Protein AF-A0A803T9G1-F1 (afdb_monomer)

InterPro domains:
  IPR011989 Armadillo-like helical [G3DSA:1.25.10.10] (3-184)
  IPR016024 Armadillo-type fold [SSF48371] (10-182)

Foldseek 3Di:
DVVVVLVVVLVVLLVVLVVLLCCLQPPPDLVSNLVSLVVLLVLLQDLSCQVSCVVCVVSLLVSLLNLLPDPDPVSLSVNLSSLLSLLSNLQSNLVCVQVSLVVLLVSLVPDPDVSSVLSSLSSLLNNLVSCQLVCSNVVCLLVVLVSLVVQCVPDDDPSSNVSSVSSLVSCCVNPVVSNCVVVVVVVVVVVD

Sequence (192 aa):
MRKTQERSLSYSDESRLSNLLRRITREDDRDRRLATVKQLKEFIQQPENKLVLVKQLDNILTAIHDVLNESSKLLQELRQEGACCLGLLCASLSYEAEKIFKWIFNKFSSSTKDEVKLLYLCATYKALETVGEKKAFSSVMQLVMTSLQSILENVDTPELLCKCVKCILLVSRCYPHIFSTNFRVSSLSLLS

Mean predicted aligned error: 5.96 Å

Secondary structure (DSSP, 8-state):
-HHHHHHHHHHHHHHHHHHHHHHHHH---HHHHHHHHHHHHHHHH-GGGHHHHHHTHHHHHHHHHHHHH---GGGHHHHHHHHHHHHHHHHHTGGGHHHHHHHHHHHHHH---HHHHHHHHHHHHHHHHHHGGG-TTTTTHHHHHHHHHHHHHT--SHHHHHHHHHHHHHHHHH-HHHHHHHHHHHHHTT--

Structure (mmCIF, N/CA/C/O backbone):
data_AF-A0A803T9G1-F1
#
_entry.id   AF-A0A803T9G1-F1
#
loop_
_atom_site.group_PDB
_atom_site.id
_atom_site.type_symbol
_atom_site.label_atom_id
_atom_site.label_alt_id
_atom_site.label_comp_id
_atom_site.label_asym_id
_atom_site.label_entity_id
_atom_site.label_seq_id
_atom_site.pdbx_PDB_ins_code
_atom_site.Cartn_x
_atom_site.Cartn_y
_atom_site.Cartn_z
_atom_site.occupancy
_atom_site.B_iso_or_equiv
_atom_site.auth_seq_id
_atom_site.auth_comp_id
_atom_site.auth_asym_id
_atom_site.auth_atom_id
_atom_site.pdbx_PDB_model_num
ATOM 1 N N . MET A 1 1 ? 9.941 37.611 10.479 1.00 48.69 1 MET A N 1
ATOM 2 C CA . MET A 1 1 ? 8.591 37.127 10.856 1.00 48.69 1 MET A CA 1
ATOM 3 C C . MET A 1 1 ? 8.123 35.887 10.075 1.00 48.69 1 MET A C 1
ATOM 5 O O . MET A 1 1 ? 7.373 35.117 10.650 1.00 48.69 1 MET A O 1
ATOM 9 N N . ARG A 1 2 ? 8.603 35.601 8.846 1.00 51.12 2 ARG A N 1
ATOM 10 C CA . ARG A 1 2 ? 8.206 34.388 8.081 1.00 51.12 2 ARG A CA 1
ATOM 11 C C . ARG A 1 2 ? 8.608 33.035 8.711 1.00 51.12 2 ARG A C 1
ATOM 13 O O . ARG A 1 2 ? 7.787 32.130 8.757 1.00 51.12 2 ARG A O 1
ATOM 20 N N . LYS A 1 3 ? 9.813 32.918 9.291 1.00 49.16 3 LYS A N 1
ATOM 21 C CA . LYS A 1 3 ? 10.319 31.648 9.870 1.00 49.16 3 LYS A CA 1
ATOM 22 C C . LYS A 1 3 ? 9.514 31.112 11.065 1.00 49.16 3 LYS A C 1
ATOM 24 O O . LYS A 1 3 ? 9.503 29.910 11.302 1.00 49.16 3 LYS A O 1
ATOM 29 N N . THR A 1 4 ? 8.867 31.980 11.843 1.00 51.25 4 THR A N 1
ATOM 30 C CA . THR A 1 4 ? 8.106 31.557 13.032 1.00 51.25 4 THR A CA 1
ATOM 31 C C . THR A 1 4 ? 6.749 30.970 12.643 1.00 51.25 4 THR A C 1
ATOM 33 O O . THR A 1 4 ? 6.301 30.012 13.263 1.00 51.25 4 THR A O 1
ATOM 36 N N . GLN A 1 5 ? 6.138 31.496 11.577 1.00 56.81 5 GLN A N 1
ATOM 37 C CA . GLN A 1 5 ? 4.816 31.086 11.104 1.00 56.81 5 GLN A CA 1
ATOM 38 C C . GLN A 1 5 ? 4.851 29.741 10.359 1.00 56.81 5 GLN A C 1
ATOM 40 O O . GLN A 1 5 ? 3.976 28.903 10.561 1.00 56.81 5 GLN A O 1
ATOM 45 N N . GLU A 1 6 ? 5.907 29.478 9.582 1.00 55.44 6 GLU A N 1
ATOM 46 C CA . GLU A 1 6 ? 6.145 28.155 8.974 1.00 55.44 6 GLU A CA 1
ATOM 47 C C . GLU A 1 6 ? 6.354 27.069 10.040 1.00 55.44 6 GLU A C 1
ATOM 49 O O . GLU A 1 6 ? 5.854 25.951 9.918 1.00 55.44 6 GLU A O 1
ATOM 54 N N . ARG A 1 7 ? 7.047 27.410 11.135 1.00 60.19 7 ARG A N 1
ATOM 55 C CA . ARG A 1 7 ? 7.321 26.475 12.232 1.00 60.19 7 ARG A CA 1
ATOM 56 C C . ARG A 1 7 ? 6.062 26.125 13.033 1.00 60.19 7 ARG A C 1
ATOM 58 O O . ARG A 1 7 ? 5.915 24.973 13.430 1.00 60.19 7 ARG A O 1
ATOM 65 N N . SER A 1 8 ? 5.148 27.078 13.237 1.00 63.38 8 SER A N 1
ATOM 66 C CA . SER A 1 8 ? 3.860 26.818 13.897 1.00 63.38 8 SER A CA 1
ATOM 67 C C . SER A 1 8 ? 2.906 25.985 13.035 1.00 63.38 8 SER A C 1
ATOM 69 O O . SER A 1 8 ? 2.219 25.119 13.570 1.00 63.38 8 SER A O 1
ATOM 71 N N . LEU A 1 9 ? 2.898 26.201 11.713 1.00 63.41 9 LEU A N 1
ATOM 72 C CA . LEU A 1 9 ? 2.087 25.412 10.776 1.00 63.41 9 LEU A CA 1
ATOM 73 C C . LEU A 1 9 ? 2.569 23.955 10.722 1.00 63.41 9 LEU A C 1
ATOM 75 O O . LEU A 1 9 ? 1.779 23.044 10.945 1.00 63.41 9 LEU A O 1
ATOM 79 N N . SER A 1 10 ? 3.884 23.738 10.590 1.00 64.06 10 SER A N 1
ATOM 80 C CA . SER A 1 10 ? 4.473 22.389 10.599 1.00 64.06 10 SER A CA 1
ATOM 81 C C . SER A 1 10 ? 4.176 21.610 11.886 1.00 64.06 10 SER A C 1
ATOM 83 O O . SER A 1 10 ? 3.991 20.398 11.826 1.00 64.06 10 SER A O 1
ATOM 85 N N . TYR A 1 11 ? 4.133 22.276 13.045 1.00 66.56 11 TYR A N 1
ATOM 86 C CA . TYR A 1 11 ? 3.779 21.627 14.313 1.00 66.56 11 TYR A CA 1
ATOM 87 C C . TYR A 1 11 ? 2.289 21.248 14.367 1.00 66.56 11 TYR A C 1
ATOM 89 O O . TYR A 1 11 ? 1.930 20.180 14.866 1.00 66.56 11 TYR A O 1
ATOM 97 N N . SER A 1 12 ? 1.417 22.096 13.810 1.00 82.75 12 SER A N 1
ATOM 98 C CA . SER A 1 12 ? -0.016 21.812 13.706 1.00 82.75 12 SER A CA 1
ATOM 99 C C . SER A 1 12 ? -0.281 20.588 12.825 1.00 82.75 12 SER A C 1
ATOM 101 O O . SER A 1 12 ? -1.007 19.686 13.247 1.00 82.75 12 SER A O 1
ATOM 103 N N . ASP A 1 13 ? 0.382 20.482 11.674 1.00 84.19 13 ASP A N 1
ATOM 104 C CA . ASP A 1 13 ? 0.219 19.343 10.765 1.00 84.19 13 ASP A CA 1
ATOM 105 C C . ASP A 1 13 ? 0.792 18.036 11.334 1.00 84.19 13 ASP A C 1
ATOM 107 O O . ASP A 1 13 ? 0.167 16.982 11.203 1.00 84.19 13 ASP A O 1
ATOM 111 N N . GLU A 1 14 ? 1.925 18.091 12.047 1.00 86.75 14 GLU A N 1
ATOM 112 C CA . GLU A 1 14 ? 2.468 16.939 12.786 1.00 86.75 14 GLU A CA 1
ATOM 113 C C . GLU A 1 14 ? 1.484 16.445 13.861 1.00 86.75 14 GLU A C 1
ATOM 115 O O . GLU A 1 14 ? 1.241 15.238 13.986 1.00 86.75 14 GLU A O 1
ATOM 120 N N . SER A 1 15 ? 0.857 17.366 14.601 1.00 89.69 15 SER A N 1
ATOM 121 C CA . SER A 1 15 ? -0.158 17.022 15.603 1.00 89.69 15 SER A CA 1
ATOM 122 C C . SER A 1 15 ? -1.423 1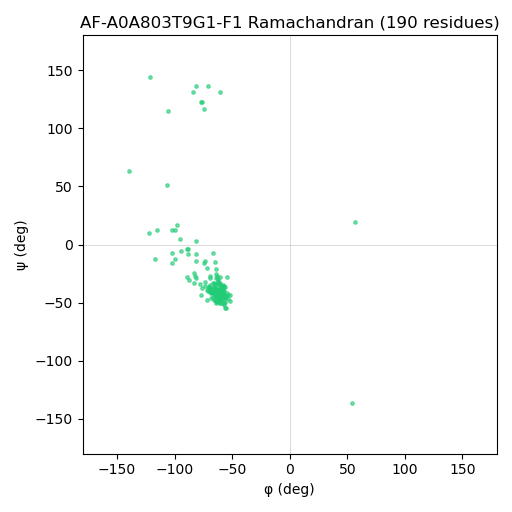6.431 14.969 1.00 89.69 15 SER A C 1
ATOM 124 O O . SER A 1 15 ? -1.967 15.437 15.460 1.00 89.69 15 SER A O 1
ATOM 126 N N . ARG A 1 16 ? -1.864 16.985 13.832 1.00 94.19 16 ARG A N 1
ATOM 127 C CA . ARG A 1 16 ? -3.025 16.507 13.075 1.00 94.19 16 ARG A CA 1
ATOM 128 C C . ARG A 1 16 ? -2.791 15.094 12.557 1.00 94.19 16 ARG A C 1
ATOM 130 O O . ARG A 1 16 ? -3.646 14.234 12.766 1.00 94.19 16 ARG A O 1
ATOM 137 N N . LEU A 1 17 ? -1.635 14.834 11.948 1.00 96.50 17 LEU A N 1
ATOM 138 C CA . LEU A 1 17 ? -1.262 13.498 11.494 1.00 96.50 17 LEU A CA 1
ATOM 139 C C . LEU A 1 17 ? -1.214 12.512 12.668 1.00 96.50 17 LEU A C 1
ATOM 141 O O . LEU A 1 17 ? -1.829 11.452 12.600 1.00 96.50 17 LEU A O 1
ATOM 145 N N . SER A 1 18 ? -0.561 12.881 13.771 1.00 94.81 18 SER A N 1
ATOM 146 C CA . SER A 1 18 ? -0.467 12.032 14.967 1.00 94.81 18 SER A CA 1
ATOM 147 C C . SER A 1 18 ? -1.847 11.646 15.516 1.00 94.81 18 SER A C 1
ATOM 149 O O . SER A 1 18 ? -2.079 10.491 15.881 1.00 94.81 18 SER A O 1
ATOM 151 N N . ASN A 1 19 ? -2.795 12.589 15.517 1.00 95.88 19 ASN A N 1
ATOM 152 C CA . ASN A 1 19 ? -4.179 12.337 15.915 1.00 95.88 19 ASN A CA 1
ATOM 153 C C . ASN A 1 19 ? -4.895 11.369 14.963 1.00 95.88 19 ASN A C 1
ATOM 155 O O . ASN A 1 19 ? -5.598 10.4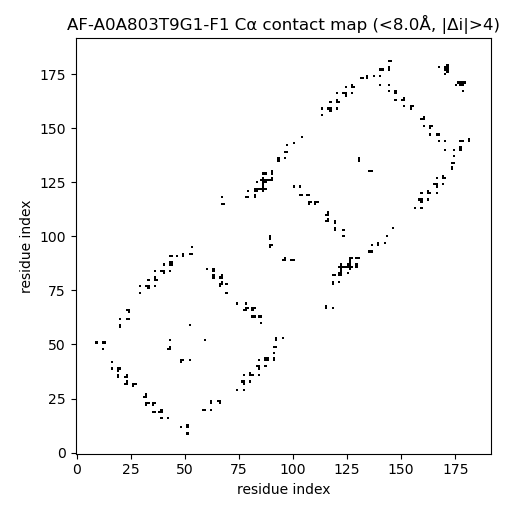73 15.436 1.00 95.88 19 ASN A O 1
ATOM 159 N N . LEU A 1 20 ? -4.701 11.505 13.646 1.00 97.31 20 LEU A N 1
ATOM 160 C CA . LEU A 1 20 ? -5.251 10.564 12.663 1.00 97.31 20 LEU A CA 1
ATOM 161 C C . LEU A 1 20 ? -4.707 9.148 12.895 1.00 97.31 20 LEU A C 1
ATOM 163 O O . LEU A 1 20 ? -5.493 8.215 13.044 1.00 97.31 20 LEU A O 1
ATOM 167 N N . LEU A 1 21 ? -3.384 8.989 13.013 1.00 96.69 21 LEU A N 1
ATOM 168 C CA . LEU A 1 21 ? -2.745 7.681 13.220 1.00 96.69 21 LEU A CA 1
ATOM 169 C C . LEU A 1 21 ? -3.207 7.008 14.524 1.00 96.69 21 LEU A C 1
ATOM 171 O O . LEU A 1 21 ? -3.511 5.813 14.545 1.00 96.69 21 LEU A O 1
ATOM 175 N N . ARG A 1 22 ? -3.336 7.781 15.611 1.00 95.12 22 ARG A N 1
ATOM 176 C CA . ARG A 1 22 ? -3.855 7.279 16.891 1.00 95.12 22 ARG A CA 1
ATOM 177 C C . ARG A 1 22 ? -5.307 6.811 16.782 1.00 95.12 22 ARG A C 1
ATOM 179 O O . ARG A 1 22 ? -5.659 5.789 17.362 1.00 95.12 22 ARG A O 1
ATOM 186 N N . ARG A 1 23 ? -6.165 7.557 16.084 1.00 94.75 23 ARG A N 1
ATOM 187 C CA . ARG A 1 23 ? -7.587 7.207 15.939 1.00 94.75 23 ARG A CA 1
ATOM 188 C C . ARG A 1 23 ? -7.783 5.983 15.053 1.00 94.75 23 ARG A C 1
ATOM 190 O O . ARG A 1 23 ? -8.588 5.128 15.387 1.00 94.75 23 ARG A O 1
ATOM 197 N N . ILE A 1 24 ? -6.999 5.850 13.986 1.00 93.81 24 ILE A N 1
ATOM 198 C CA . ILE A 1 24 ? -7.039 4.669 13.112 1.00 93.81 24 ILE A CA 1
ATOM 199 C C . ILE A 1 24 ? -6.744 3.385 13.896 1.00 93.81 24 ILE A C 1
ATOM 201 O O . ILE A 1 24 ? -7.375 2.367 13.635 1.00 93.81 24 ILE A O 1
ATOM 205 N N . THR A 1 25 ? -5.826 3.433 14.863 1.00 87.81 25 THR A N 1
ATOM 206 C CA . THR A 1 25 ? -5.373 2.254 15.621 1.00 87.81 25 THR A CA 1
ATOM 207 C C . THR A 1 25 ? -6.193 1.950 16.877 1.00 87.81 25 THR A C 1
ATOM 209 O O . THR A 1 25 ? -6.237 0.795 17.283 1.00 87.81 25 THR A O 1
ATOM 212 N N . ARG A 1 26 ? -6.820 2.953 17.511 1.00 88.31 26 ARG A N 1
ATOM 213 C CA . ARG A 1 26 ? -7.451 2.799 18.842 1.00 88.31 26 ARG A CA 1
ATOM 214 C C . ARG A 1 26 ? -8.959 3.017 18.899 1.00 88.31 26 ARG A C 1
ATOM 216 O O . ARG A 1 26 ? -9.542 2.786 19.947 1.00 88.31 26 ARG A O 1
ATOM 223 N N . GLU A 1 27 ? -9.566 3.570 17.857 1.00 89.56 27 GLU A N 1
ATOM 224 C CA . GLU A 1 27 ? -11.021 3.740 17.827 1.00 89.56 27 GLU A CA 1
ATOM 225 C C . GLU A 1 27 ? -11.687 2.366 17.666 1.00 89.56 27 GLU A C 1
ATOM 227 O O . GLU A 1 27 ? -11.222 1.568 16.858 1.00 89.56 27 GLU A O 1
ATOM 232 N N . ASP A 1 28 ? -12.757 2.093 18.415 1.00 86.94 28 ASP A N 1
ATOM 233 C CA . ASP A 1 28 ? -13.473 0.807 18.357 1.00 86.94 28 ASP A CA 1
ATOM 234 C C . ASP A 1 28 ? -14.564 0.805 17.277 1.00 86.94 28 ASP A C 1
ATOM 236 O O . ASP A 1 28 ? -14.869 -0.222 16.667 1.00 86.94 28 ASP A O 1
ATOM 240 N N . ASP A 1 29 ? -15.149 1.975 17.011 1.00 93.75 29 ASP A N 1
ATOM 241 C CA . ASP A 1 29 ? -16.209 2.129 16.024 1.00 93.75 29 ASP A CA 1
ATOM 242 C C . ASP A 1 29 ? -15.654 2.060 14.593 1.00 93.75 29 ASP A C 1
ATOM 244 O O . ASP A 1 29 ? -14.872 2.909 14.148 1.00 93.75 29 ASP A O 1
ATOM 248 N N . ARG A 1 30 ? -16.088 1.040 13.846 1.00 93.19 30 ARG A N 1
ATOM 249 C CA . ARG A 1 30 ? -15.625 0.775 12.478 1.00 93.19 30 ARG A CA 1
ATOM 250 C C . ARG A 1 30 ? -15.827 1.966 11.546 1.00 93.19 30 ARG A C 1
ATOM 252 O O . ARG A 1 30 ? -14.927 2.282 10.767 1.00 93.19 30 ARG A O 1
ATOM 259 N N . ASP A 1 31 ? -16.993 2.599 11.581 1.00 94.75 31 ASP A N 1
ATOM 260 C CA . ASP A 1 31 ? -17.352 3.622 10.599 1.00 94.75 31 ASP A CA 1
ATOM 261 C C . ASP A 1 31 ? -16.572 4.920 10.875 1.00 94.75 31 ASP A C 1
ATOM 263 O O . ASP A 1 31 ? -16.074 5.568 9.948 1.00 94.75 31 ASP A O 1
ATOM 267 N N . ARG A 1 32 ? -16.326 5.245 12.151 1.00 96.06 32 ARG A N 1
ATOM 268 C CA . ARG A 1 32 ? -15.418 6.327 12.566 1.00 96.06 32 ARG A CA 1
ATOM 269 C C . ARG A 1 32 ? -13.966 6.047 12.195 1.00 96.06 32 ARG A C 1
ATOM 271 O O . ARG A 1 32 ? -13.276 6.964 11.734 1.00 96.06 32 ARG A O 1
ATOM 278 N N . ARG A 1 33 ? -13.486 4.809 12.352 1.00 95.31 33 ARG A N 1
ATOM 279 C CA . ARG A 1 33 ? -12.145 4.412 11.884 1.00 95.31 33 ARG A CA 1
ATOM 280 C C . ARG A 1 33 ? -12.015 4.585 10.381 1.00 95.31 33 ARG A C 1
ATOM 282 O O . ARG A 1 33 ? -11.050 5.191 9.922 1.00 95.31 33 ARG A O 1
ATOM 289 N N . LEU A 1 34 ? -13.002 4.113 9.626 1.00 96.19 34 LEU A N 1
ATOM 290 C CA . LEU A 1 34 ? -13.032 4.225 8.172 1.00 96.19 34 LEU A CA 1
ATOM 291 C C . LEU A 1 34 ? -13.021 5.689 7.723 1.00 96.19 34 LEU A C 1
ATOM 293 O O . LEU A 1 34 ? -12.224 6.058 6.860 1.00 96.19 34 LEU A O 1
ATOM 297 N N . ALA A 1 35 ? -13.834 6.542 8.351 1.00 97.44 35 ALA A N 1
ATOM 298 C CA . ALA A 1 35 ? -13.805 7.983 8.109 1.00 97.44 35 ALA A CA 1
ATOM 299 C C . ALA A 1 35 ? -12.418 8.582 8.404 1.00 97.44 35 ALA A C 1
ATOM 301 O O . ALA A 1 35 ? -11.919 9.407 7.642 1.00 97.44 35 ALA A O 1
ATOM 302 N N . THR A 1 36 ? -11.756 8.125 9.468 1.00 97.75 36 THR A N 1
ATOM 303 C CA . THR A 1 36 ? -10.409 8.587 9.832 1.00 97.75 36 THR A CA 1
ATOM 304 C C . THR A 1 36 ? -9.349 8.138 8.817 1.00 97.75 36 THR A C 1
ATOM 306 O O . THR A 1 36 ? -8.489 8.936 8.446 1.00 97.75 36 THR A O 1
ATOM 309 N N . VAL A 1 37 ? -9.409 6.903 8.303 1.00 97.50 37 VAL A N 1
ATOM 310 C CA . VAL A 1 37 ? -8.497 6.445 7.235 1.00 97.50 37 VAL A CA 1
ATOM 311 C C . VAL A 1 37 ? -8.715 7.249 5.948 1.00 97.50 37 VAL A C 1
ATOM 313 O O . VAL A 1 37 ? -7.742 7.631 5.299 1.00 97.50 37 VAL A O 1
ATOM 316 N N . LYS A 1 38 ? -9.964 7.594 5.608 1.00 97.62 38 LYS A N 1
ATOM 317 C CA . LYS A 1 38 ? -10.272 8.478 4.468 1.00 97.62 38 LYS A CA 1
ATOM 318 C C . LYS A 1 38 ? -9.695 9.890 4.666 1.00 97.62 38 LYS A C 1
ATOM 320 O O . LYS A 1 38 ? -9.105 10.438 3.740 1.00 97.62 38 LYS A O 1
ATOM 325 N N . GLN A 1 39 ? -9.732 10.433 5.885 1.00 97.88 39 GLN A N 1
ATOM 326 C CA . GLN A 1 39 ? -9.054 11.700 6.206 1.00 97.88 39 GLN A CA 1
ATOM 327 C C . GLN A 1 39 ? -7.524 11.601 6.094 1.00 97.88 39 GLN A C 1
ATOM 329 O O . GLN A 1 39 ? -6.879 12.542 5.631 1.00 97.88 39 GLN A O 1
ATOM 334 N N . LEU A 1 40 ? -6.924 10.471 6.489 1.00 98.25 40 LEU A N 1
ATOM 335 C CA . LEU A 1 40 ? -5.489 10.231 6.292 1.00 98.25 40 LEU A CA 1
ATOM 336 C C . LEU A 1 40 ? -5.131 10.203 4.803 1.00 98.25 40 LEU A C 1
ATOM 338 O O . LEU A 1 40 ? -4.134 10.801 4.403 1.00 98.25 40 LEU A O 1
ATOM 342 N N . LYS A 1 41 ? -5.950 9.553 3.975 1.00 97.69 41 LYS A N 1
ATOM 343 C CA . LYS A 1 41 ? -5.775 9.545 2.521 1.00 97.69 41 LYS A CA 1
ATOM 344 C C . LYS A 1 41 ? -5.761 10.954 1.941 1.00 97.69 41 LYS A C 1
ATOM 346 O O . LYS A 1 41 ? -4.830 11.300 1.219 1.00 97.69 41 LYS A O 1
ATOM 351 N N . GLU A 1 42 ? -6.750 11.771 2.292 1.00 97.62 42 GLU A N 1
ATOM 352 C CA . GLU A 1 42 ? -6.817 13.170 1.857 1.00 97.62 42 GLU A CA 1
ATOM 353 C C . GLU A 1 42 ? -5.584 13.955 2.312 1.00 97.62 42 GLU A C 1
ATOM 355 O O . GLU A 1 42 ? -5.015 14.708 1.524 1.00 97.62 42 GLU A O 1
ATOM 360 N N . PHE A 1 43 ? -5.128 13.737 3.551 1.00 97.44 43 PHE A N 1
ATOM 361 C CA . PHE A 1 43 ? -3.923 14.361 4.098 1.00 97.44 43 PHE A CA 1
ATOM 362 C C . PHE A 1 43 ? -2.661 13.989 3.304 1.00 97.44 43 PHE A C 1
ATOM 364 O O . PHE A 1 43 ? -1.853 14.866 3.005 1.00 97.44 43 PHE A O 1
ATOM 371 N N . ILE A 1 44 ? -2.504 12.715 2.923 1.00 97.81 44 ILE A N 1
ATOM 372 C CA . ILE A 1 44 ? -1.360 12.206 2.142 1.00 97.81 44 ILE A CA 1
ATOM 373 C C . ILE A 1 44 ? -1.271 12.849 0.750 1.00 97.81 44 ILE A C 1
ATOM 375 O O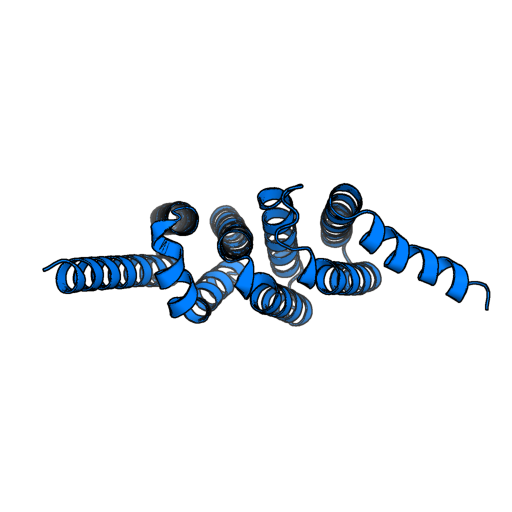 . ILE A 1 44 ? -0.178 12.993 0.195 1.00 97.81 44 ILE A O 1
ATOM 379 N N . GLN A 1 45 ? -2.411 13.209 0.163 1.00 95.56 45 GLN A N 1
ATOM 380 C CA . GLN A 1 45 ? -2.475 13.752 -1.194 1.00 95.56 45 GLN A CA 1
ATOM 381 C C . GLN A 1 45 ? -2.157 15.252 -1.266 1.00 95.56 45 GLN A C 1
ATOM 383 O O . GLN A 1 45 ? -1.883 15.747 -2.359 1.00 95.56 45 GLN A O 1
ATOM 388 N N . GLN A 1 46 ? -2.150 15.965 -0.135 1.00 95.62 46 GLN A N 1
ATOM 389 C CA . GLN A 1 46 ? -1.836 17.394 -0.109 1.00 95.62 46 GLN A CA 1
ATOM 390 C C . GLN A 1 46 ? -0.320 17.640 -0.245 1.00 95.62 46 GLN A C 1
ATOM 392 O O . GLN A 1 46 ? 0.460 17.135 0.573 1.00 95.62 46 GLN A O 1
ATOM 397 N N . PRO A 1 47 ? 0.139 18.410 -1.251 1.00 91.69 47 PRO A N 1
ATOM 398 C CA . PRO A 1 47 ? 1.562 18.670 -1.477 1.00 91.69 47 PRO A CA 1
ATOM 399 C C . PRO A 1 47 ? 2.297 19.317 -0.293 1.00 91.69 47 PRO A C 1
ATOM 401 O O . PRO A 1 47 ? 3.465 19.006 -0.061 1.00 91.69 47 PRO A O 1
ATOM 404 N N . GLU A 1 48 ? 1.628 20.191 0.457 1.00 93.00 48 GLU A N 1
ATOM 405 C CA . GLU A 1 48 ? 2.154 20.896 1.630 1.00 93.00 48 GLU A CA 1
ATOM 406 C C . GLU A 1 48 ? 2.533 19.947 2.776 1.00 93.00 48 GLU A C 1
ATOM 408 O O . GLU A 1 48 ? 3.471 20.216 3.528 1.00 93.00 48 GLU A O 1
ATOM 413 N N . ASN A 1 49 ? 1.892 18.779 2.848 1.00 95.31 49 ASN A N 1
ATOM 414 C CA . ASN A 1 49 ? 2.111 17.813 3.921 1.00 95.31 49 ASN A CA 1
ATOM 415 C C . ASN A 1 49 ? 3.350 16.937 3.704 1.00 95.31 49 ASN A C 1
ATOM 417 O O . ASN A 1 49 ? 3.743 16.201 4.611 1.00 95.31 49 ASN A O 1
ATOM 421 N N . LYS A 1 50 ? 4.002 17.002 2.533 1.00 94.56 50 LYS A N 1
ATOM 422 C CA . LYS A 1 50 ? 5.127 16.117 2.174 1.00 94.56 50 LYS A CA 1
ATOM 423 C C . LYS A 1 50 ? 6.232 16.079 3.226 1.00 94.56 50 LYS A C 1
ATOM 425 O O . LYS A 1 50 ? 6.701 14.996 3.561 1.00 94.56 50 LYS A O 1
ATOM 430 N N . LEU A 1 51 ? 6.626 17.230 3.775 1.00 94.50 51 LEU A N 1
ATOM 431 C CA . LEU A 1 51 ? 7.687 17.288 4.785 1.00 94.50 51 LEU A CA 1
ATOM 432 C C . LEU A 1 51 ? 7.307 16.510 6.055 1.00 94.50 51 LEU A C 1
ATOM 434 O O . LEU A 1 51 ? 8.119 15.758 6.591 1.00 94.50 51 LEU A O 1
ATOM 438 N N . VAL A 1 52 ? 6.067 16.671 6.518 1.00 95.94 52 VAL A N 1
ATOM 439 C CA . VAL A 1 52 ? 5.542 15.978 7.701 1.00 95.94 52 VAL A CA 1
ATOM 440 C C . VAL A 1 52 ? 5.423 14.477 7.441 1.00 95.94 52 VAL A C 1
ATOM 442 O O . VAL A 1 52 ? 5.819 13.678 8.288 1.00 95.94 52 VAL A O 1
ATOM 445 N N . LEU A 1 53 ? 4.955 14.088 6.251 1.00 97.25 53 LEU A N 1
ATOM 446 C CA . LEU A 1 53 ? 4.855 12.687 5.836 1.00 97.25 53 LEU A CA 1
ATOM 447 C C . LEU A 1 53 ? 6.222 11.989 5.825 1.00 97.25 53 LEU A C 1
ATOM 449 O O . LEU A 1 53 ? 6.316 10.865 6.305 1.00 97.25 53 LEU A O 1
ATOM 453 N N . VAL A 1 54 ? 7.280 12.649 5.337 1.00 96.69 54 VAL A N 1
ATOM 454 C CA . VAL A 1 54 ? 8.650 12.099 5.375 1.00 96.69 54 VAL A CA 1
ATOM 455 C C . VAL A 1 54 ? 9.119 11.912 6.818 1.00 96.69 54 VAL A C 1
ATOM 457 O O . VAL A 1 54 ? 9.581 10.831 7.176 1.00 96.69 54 VAL A O 1
ATOM 460 N N . LYS A 1 55 ? 8.958 12.930 7.674 1.00 96.06 55 LYS A N 1
ATOM 461 C CA . LYS A 1 55 ? 9.378 12.854 9.086 1.00 96.06 55 LYS A CA 1
ATOM 462 C C . LYS A 1 55 ? 8.667 11.751 9.868 1.00 96.06 55 LYS A C 1
ATOM 464 O O . LYS A 1 55 ? 9.247 11.182 10.784 1.00 96.06 55 LYS A O 1
ATOM 469 N N . GLN A 1 56 ? 7.401 11.497 9.549 1.00 96.69 56 GLN A N 1
ATOM 470 C CA . GLN A 1 56 ? 6.548 10.538 10.251 1.00 96.69 56 GLN A CA 1
ATOM 471 C C . GLN A 1 56 ? 6.387 9.220 9.483 1.00 96.69 56 GLN A C 1
ATOM 473 O O . GLN A 1 56 ? 5.532 8.413 9.845 1.00 96.6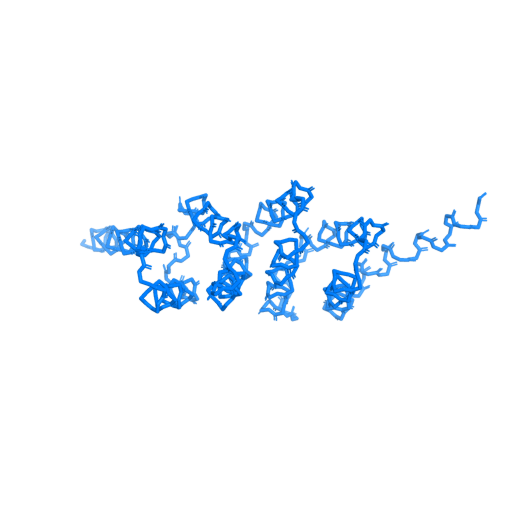9 56 GLN A O 1
ATOM 478 N N . LEU A 1 57 ? 7.194 8.982 8.443 1.00 97.75 57 LEU A N 1
ATOM 479 C CA . LEU A 1 57 ? 7.026 7.855 7.527 1.00 97.75 57 LEU A CA 1
ATOM 480 C C . LEU A 1 57 ? 6.913 6.517 8.265 1.00 97.75 57 LEU A C 1
ATOM 482 O O . LEU A 1 57 ? 5.968 5.771 8.033 1.00 97.75 57 LEU A O 1
ATOM 486 N N . ASP A 1 58 ? 7.820 6.237 9.201 1.00 97.38 58 ASP A N 1
ATOM 487 C CA . ASP A 1 58 ? 7.837 4.957 9.918 1.00 97.38 58 ASP A CA 1
ATOM 488 C C . ASP A 1 58 ? 6.599 4.776 10.824 1.00 97.38 58 ASP A C 1
ATOM 490 O O . ASP A 1 58 ? 6.055 3.672 10.927 1.00 97.38 58 ASP A O 1
ATOM 494 N N . ASN A 1 59 ? 6.075 5.865 11.398 1.00 97.19 59 ASN A N 1
ATOM 495 C CA . ASN A 1 59 ? 4.837 5.848 12.184 1.00 97.19 59 ASN A CA 1
ATOM 496 C C . ASN A 1 59 ? 3.613 5.587 11.298 1.00 97.19 59 ASN A C 1
ATOM 498 O O . ASN A 1 59 ? 2.733 4.811 11.670 1.00 97.19 59 ASN A O 1
ATOM 502 N N . ILE A 1 60 ? 3.569 6.198 10.109 1.00 98.19 60 ILE A N 1
ATOM 503 C CA . ILE A 1 60 ? 2.495 5.973 9.134 1.00 98.19 60 ILE A CA 1
ATOM 504 C C . ILE A 1 60 ? 2.527 4.521 8.644 1.00 98.19 60 ILE A C 1
ATOM 506 O O . ILE A 1 60 ? 1.491 3.858 8.629 1.00 98.19 60 ILE A O 1
ATOM 510 N N . LEU A 1 61 ? 3.708 4.012 8.272 1.00 98.44 61 LEU A N 1
ATOM 511 C CA . LEU A 1 61 ? 3.882 2.632 7.812 1.00 98.44 61 LEU A CA 1
ATOM 512 C C . LEU A 1 61 ? 3.442 1.630 8.881 1.00 98.44 61 LEU A C 1
ATOM 514 O O . LEU A 1 61 ? 2.747 0.670 8.557 1.00 98.44 61 LEU A O 1
ATOM 518 N N . THR A 1 62 ? 3.786 1.876 10.147 1.00 97.81 62 THR A N 1
ATOM 519 C CA . THR A 1 62 ? 3.365 1.035 11.277 1.00 97.81 62 THR A CA 1
ATOM 520 C C . THR A 1 62 ? 1.848 1.057 11.454 1.00 97.81 62 THR A C 1
ATOM 522 O O . THR A 1 62 ? 1.219 0.005 11.447 1.00 97.81 62 THR A O 1
ATOM 525 N N . ALA A 1 63 ? 1.230 2.239 11.504 1.00 97.81 63 ALA A N 1
ATOM 526 C CA . ALA A 1 63 ? -0.218 2.344 11.676 1.00 97.81 63 ALA A CA 1
ATOM 527 C C . ALA A 1 63 ? -1.000 1.679 10.529 1.00 97.81 63 ALA A C 1
ATOM 529 O O . ALA A 1 63 ? -1.998 1.002 10.768 1.00 97.81 63 ALA A O 1
ATOM 530 N N . ILE A 1 64 ? -0.548 1.839 9.279 1.00 98.06 64 ILE A N 1
ATOM 531 C CA . ILE A 1 64 ? -1.179 1.164 8.139 1.00 98.06 64 ILE A CA 1
ATOM 532 C C . ILE A 1 64 ? -0.943 -0.349 8.215 1.00 98.06 64 ILE A C 1
ATOM 534 O O . ILE A 1 64 ? -1.874 -1.110 7.972 1.00 98.06 64 ILE A O 1
ATOM 538 N N . HIS A 1 65 ? 0.264 -0.799 8.572 1.00 97.62 65 HIS A N 1
ATOM 539 C CA . HIS A 1 65 ? 0.566 -2.220 8.758 1.00 97.62 65 HIS A CA 1
ATOM 540 C C . HIS A 1 65 ? -0.408 -2.888 9.727 1.00 97.62 65 HIS A C 1
ATOM 542 O O . HIS A 1 65 ? -0.929 -3.962 9.415 1.00 97.62 65 HIS A O 1
ATOM 548 N N . ASP A 1 66 ? -0.661 -2.242 10.864 1.00 96.12 66 ASP A N 1
ATOM 549 C CA . ASP A 1 66 ? -1.569 -2.744 11.889 1.00 96.12 66 ASP A CA 1
ATOM 550 C C . ASP A 1 66 ? -2.977 -2.909 11.312 1.00 96.12 66 ASP A C 1
ATOM 552 O O . ASP A 1 66 ? -3.537 -4.001 11.396 1.00 96.12 66 ASP A O 1
ATOM 556 N N . VAL A 1 67 ? -3.482 -1.891 10.600 1.00 96.19 67 VAL A N 1
ATOM 557 C CA . VAL A 1 67 ? -4.780 -1.957 9.904 1.00 96.19 67 VAL A CA 1
ATOM 558 C C . VAL A 1 67 ? -4.833 -3.124 8.923 1.00 96.19 67 VAL A C 1
ATOM 560 O O . VAL A 1 67 ? -5.782 -3.903 8.941 1.00 96.19 67 VAL A O 1
ATOM 563 N N . LEU A 1 68 ? -3.821 -3.285 8.062 1.00 97.12 68 LEU A N 1
ATOM 564 C CA . LEU A 1 68 ? -3.823 -4.341 7.041 1.00 97.12 68 LEU A CA 1
ATOM 565 C C . LEU A 1 68 ? -3.843 -5.755 7.639 1.00 97.12 68 LEU A C 1
ATOM 567 O O . LEU A 1 68 ? -4.378 -6.667 6.999 1.00 97.12 68 LEU A O 1
ATOM 571 N N . ASN A 1 69 ? -3.279 -5.938 8.837 1.00 96.12 69 ASN A N 1
ATOM 572 C CA . ASN A 1 69 ? -3.174 -7.231 9.518 1.00 96.12 69 ASN A CA 1
ATOM 573 C C . ASN A 1 69 ? -4.380 -7.586 10.394 1.00 96.12 69 ASN A C 1
ATOM 575 O O . ASN A 1 69 ? -4.440 -8.701 10.931 1.00 96.12 69 ASN A O 1
ATOM 579 N N . GLU A 1 70 ? -5.354 -6.687 10.521 1.00 93.69 70 GLU A N 1
ATOM 580 C CA . GLU A 1 70 ? -6.580 -6.983 11.246 1.00 93.69 70 GLU A CA 1
ATOM 581 C C . GLU A 1 70 ? -7.328 -8.153 10.608 1.00 93.69 70 GLU A C 1
ATOM 583 O O . GLU A 1 70 ? -7.542 -8.213 9.398 1.00 93.69 70 GLU A O 1
ATOM 588 N N . SER A 1 71 ? -7.727 -9.111 11.444 1.00 88.31 71 SER A N 1
ATOM 589 C CA . SER A 1 71 ? -8.241 -10.407 10.974 1.00 88.31 71 SER A CA 1
ATOM 590 C C . SER A 1 71 ? -9.753 -10.412 10.729 1.00 88.31 71 SER A C 1
ATOM 592 O O . SER A 1 71 ? -10.292 -11.379 10.199 1.00 88.31 71 SER A O 1
ATOM 594 N N . SER A 1 72 ? -10.466 -9.349 11.113 1.00 88.50 72 SER A N 1
ATOM 595 C CA . SER A 1 72 ? -11.921 -9.287 10.959 1.00 88.50 72 SER A CA 1
ATOM 596 C C . SER A 1 72 ? -12.316 -9.016 9.507 1.00 88.50 72 SER A C 1
ATOM 598 O O . SER A 1 72 ? -11.972 -7.978 8.938 1.00 88.50 72 SER A O 1
ATOM 600 N N . LYS A 1 73 ? -13.121 -9.912 8.921 1.00 84.56 73 LYS A N 1
ATOM 601 C CA . LYS A 1 73 ? -13.698 -9.722 7.576 1.00 84.56 73 LYS A CA 1
ATOM 602 C C . LYS A 1 73 ? -14.585 -8.476 7.485 1.00 84.56 73 LYS A C 1
ATOM 604 O O . LYS A 1 73 ? -14.662 -7.861 6.428 1.00 84.56 73 LYS A O 1
ATOM 609 N N . LEU A 1 74 ? -15.198 -8.053 8.595 1.00 89.19 74 LEU A N 1
ATOM 610 C CA . LEU A 1 74 ? -16.017 -6.833 8.657 1.00 89.19 74 LEU A CA 1
ATOM 611 C C . LEU A 1 74 ? -15.202 -5.552 8.426 1.00 89.19 74 LEU A C 1
ATOM 613 O O . LEU A 1 74 ? -15.783 -4.498 8.179 1.00 89.19 74 LEU A O 1
ATOM 617 N N . LEU A 1 75 ? -13.872 -5.645 8.506 1.00 93.06 75 LEU A N 1
ATOM 618 C CA . LEU A 1 75 ? -12.937 -4.543 8.300 1.00 93.06 75 LEU A CA 1
ATOM 619 C C . LEU A 1 75 ? -12.312 -4.559 6.903 1.00 93.06 75 LEU A C 1
ATOM 621 O O . LEU A 1 75 ? -11.350 -3.838 6.657 1.00 93.06 75 LEU A O 1
ATOM 625 N N . GLN A 1 76 ? -12.836 -5.357 5.969 1.00 93.94 76 GLN A N 1
ATOM 626 C CA . GLN A 1 76 ? -12.276 -5.442 4.622 1.00 93.94 76 GLN A CA 1
ATOM 627 C C . GLN A 1 76 ? -12.230 -4.075 3.922 1.00 93.94 76 GLN A C 1
ATOM 629 O O . GLN A 1 76 ? -11.206 -3.748 3.329 1.00 93.94 76 GLN A O 1
ATOM 634 N N . GLU A 1 77 ? -13.280 -3.253 4.026 1.00 95.75 77 GLU A N 1
ATOM 635 C CA . GLU A 1 77 ? -13.278 -1.901 3.441 1.00 95.75 77 GLU A CA 1
ATOM 636 C C . GLU A 1 77 ? -12.192 -1.015 4.071 1.00 95.75 77 GLU A C 1
ATOM 638 O O . GLU A 1 77 ? -11.407 -0.393 3.357 1.00 95.75 77 GLU A O 1
ATOM 643 N N . LEU A 1 78 ? -12.083 -1.029 5.404 1.00 96.56 78 LEU A N 1
ATOM 644 C CA . LEU A 1 78 ? -11.047 -0.303 6.145 1.00 96.56 78 LEU A CA 1
ATOM 645 C C . LEU A 1 78 ? -9.639 -0.712 5.687 1.00 96.56 78 LEU A C 1
ATOM 647 O O . LEU A 1 78 ? -8.792 0.142 5.429 1.00 96.56 78 LEU A O 1
ATOM 651 N N . ARG A 1 79 ? -9.405 -2.019 5.538 1.00 97.38 79 ARG A N 1
ATOM 652 C CA . ARG A 1 79 ? -8.134 -2.594 5.080 1.00 97.38 79 ARG A CA 1
ATOM 653 C C . ARG A 1 79 ? -7.802 -2.182 3.649 1.00 97.38 79 ARG A C 1
ATOM 655 O O . ARG A 1 79 ? -6.661 -1.819 3.369 1.00 97.38 79 ARG A O 1
ATOM 662 N N . GLN A 1 80 ? -8.786 -2.192 2.751 1.00 97.75 80 GLN A N 1
ATOM 663 C CA . GLN A 1 80 ? -8.598 -1.733 1.371 1.00 97.75 80 GLN A CA 1
ATOM 664 C C . GLN A 1 80 ? -8.268 -0.237 1.313 1.00 97.75 80 GLN A C 1
ATOM 666 O O . GLN A 1 80 ? -7.369 0.160 0.570 1.00 97.75 80 GLN A O 1
ATOM 671 N N . GLU A 1 81 ? -8.921 0.592 2.131 1.00 98.00 81 GLU A N 1
ATOM 672 C CA . GLU A 1 81 ? -8.581 2.014 2.216 1.00 98.00 81 GLU A CA 1
ATOM 673 C C . GLU A 1 81 ? -7.175 2.219 2.809 1.00 98.00 81 GLU A C 1
ATOM 675 O O . GLU A 1 81 ? -6.411 3.037 2.303 1.00 98.00 81 GLU A O 1
ATOM 680 N N . GLY A 1 82 ? -6.768 1.408 3.793 1.00 98.25 82 GLY A N 1
ATOM 681 C CA . GLY A 1 82 ? -5.393 1.385 4.303 1.00 98.25 82 GLY A CA 1
ATOM 682 C C . GLY A 1 82 ? -4.359 1.057 3.218 1.00 98.25 82 GLY A C 1
ATOM 683 O O . GLY A 1 82 ? -3.338 1.737 3.099 1.00 98.25 82 GLY A O 1
ATOM 684 N N . ALA A 1 83 ? -4.641 0.070 2.362 1.00 98.56 83 ALA A N 1
ATOM 685 C CA . ALA A 1 83 ? -3.774 -0.275 1.233 1.00 98.56 83 ALA A CA 1
ATOM 686 C C . ALA A 1 83 ? -3.717 0.862 0.199 1.00 98.56 83 ALA A C 1
ATOM 688 O O . ALA A 1 83 ? -2.656 1.157 -0.356 1.00 98.56 83 ALA A O 1
ATOM 689 N N . CYS A 1 84 ? -4.843 1.546 -0.023 1.00 98.62 84 CYS A N 1
ATOM 690 C CA . CYS A 1 84 ? -4.912 2.734 -0.868 1.00 98.62 84 CYS A CA 1
ATOM 691 C C . CYS A 1 84 ? -4.030 3.869 -0.318 1.00 98.62 84 CYS A C 1
ATOM 693 O O . CYS A 1 84 ? -3.225 4.427 -1.067 1.00 98.62 84 CYS A O 1
ATOM 695 N N . CYS A 1 85 ? -4.109 4.154 0.988 1.00 98.62 85 CYS A N 1
ATOM 696 C CA . CYS A 1 85 ? -3.243 5.120 1.670 1.00 98.62 85 CYS A CA 1
ATOM 697 C C . CYS A 1 85 ? -1.760 4.793 1.478 1.00 98.62 85 CYS A C 1
ATOM 699 O O . CYS A 1 85 ? -0.983 5.687 1.160 1.00 98.62 85 CYS A O 1
ATOM 701 N N . LEU A 1 86 ? -1.364 3.525 1.619 1.00 98.75 86 LEU A N 1
ATOM 702 C CA . LEU A 1 86 ? 0.027 3.098 1.445 1.00 98.75 86 LEU A CA 1
ATOM 703 C C . LEU A 1 86 ? 0.536 3.329 0.017 1.00 98.75 86 LEU A C 1
ATOM 705 O O . LEU A 1 86 ? 1.638 3.844 -0.175 1.00 98.75 86 LEU A O 1
ATOM 709 N N . GLY A 1 87 ? -0.278 2.996 -0.989 1.00 98.50 87 GLY A N 1
ATOM 710 C CA . GLY A 1 87 ? 0.070 3.246 -2.387 1.00 98.50 87 GLY A CA 1
ATOM 711 C C . GLY A 1 87 ? 0.188 4.738 -2.708 1.00 98.50 87 GLY A C 1
ATOM 712 O O . GLY A 1 87 ? 1.140 5.164 -3.364 1.00 98.50 87 GLY A O 1
ATOM 713 N N . LEU A 1 88 ? -0.742 5.550 -2.197 1.00 98.44 88 LEU A N 1
ATOM 714 C CA . LEU A 1 88 ? -0.708 7.006 -2.352 1.00 98.44 88 LEU A CA 1
ATOM 715 C C . LEU A 1 88 ? 0.475 7.637 -1.616 1.00 98.44 88 LEU A C 1
ATOM 717 O O . LEU A 1 88 ? 1.109 8.529 -2.167 1.00 98.44 88 LEU A O 1
ATOM 721 N N . LEU A 1 89 ? 0.822 7.147 -0.424 1.00 98.50 89 LEU A N 1
ATOM 722 C CA . LEU A 1 89 ? 1.990 7.602 0.331 1.00 98.50 89 LEU A CA 1
ATOM 723 C C . LEU A 1 89 ? 3.274 7.386 -0.470 1.00 98.50 89 LEU A C 1
ATOM 725 O O . LEU A 1 89 ? 4.081 8.304 -0.594 1.00 98.50 89 LEU A O 1
ATOM 729 N N . CYS A 1 90 ? 3.426 6.200 -1.066 1.00 98.19 90 CYS A N 1
ATOM 730 C CA . CYS A 1 90 ? 4.558 5.879 -1.930 1.00 98.19 90 CYS A CA 1
ATOM 731 C C . CYS A 1 90 ? 4.648 6.827 -3.139 1.00 98.19 90 CYS A C 1
ATOM 733 O O . CYS A 1 90 ? 5.725 7.329 -3.456 1.00 98.19 90 CYS A O 1
ATOM 735 N N . ALA A 1 91 ? 3.517 7.125 -3.785 1.00 97.00 91 ALA A N 1
ATOM 736 C CA . ALA A 1 91 ? 3.469 8.054 -4.913 1.00 97.00 91 ALA A CA 1
ATOM 737 C C . ALA A 1 91 ? 3.745 9.516 -4.504 1.00 97.00 91 ALA A C 1
ATOM 739 O O . ALA A 1 91 ? 4.474 10.222 -5.202 1.00 97.00 91 ALA A O 1
ATOM 740 N N . SER A 1 92 ? 3.199 9.970 -3.370 1.00 96.62 92 SER A N 1
ATOM 741 C CA . SER A 1 92 ? 3.419 11.318 -2.826 1.00 96.62 92 SER A CA 1
ATOM 742 C C . SER A 1 92 ? 4.878 11.548 -2.421 1.00 96.62 92 SER A C 1
ATOM 744 O O . SER A 1 92 ? 5.391 12.661 -2.582 1.00 96.62 92 SER A O 1
ATOM 746 N N . LEU A 1 93 ? 5.545 10.502 -1.923 1.00 96.44 93 LEU A N 1
ATOM 747 C CA . LEU A 1 93 ? 6.933 10.506 -1.465 1.00 96.44 93 LEU A CA 1
ATOM 748 C C . LEU A 1 93 ? 7.860 9.784 -2.450 1.00 96.44 93 LEU A C 1
ATOM 750 O O . LEU A 1 93 ? 8.640 8.923 -2.057 1.00 96.44 93 LEU A O 1
ATOM 754 N N . SER A 1 94 ? 7.806 10.136 -3.737 1.00 93.94 94 SER A N 1
ATOM 755 C CA . SER A 1 94 ? 8.564 9.437 -4.787 1.00 93.94 94 SER A CA 1
ATOM 756 C C . SER A 1 94 ? 10.077 9.330 -4.535 1.00 93.94 94 SER A C 1
ATOM 758 O O . SER A 1 94 ? 10.695 8.368 -4.979 1.00 93.94 94 SER A O 1
ATOM 760 N N . TYR A 1 95 ? 10.673 10.275 -3.801 1.00 93.75 95 TYR A N 1
ATOM 761 C CA . TYR A 1 95 ? 12.085 10.228 -3.392 1.00 93.75 95 TYR A CA 1
ATOM 762 C C . TYR A 1 95 ? 12.386 9.132 -2.353 1.00 93.75 95 TYR A C 1
ATOM 764 O O . TYR A 1 95 ? 13.487 8.598 -2.333 1.00 93.75 95 TYR A O 1
ATOM 772 N N . GLU A 1 96 ? 11.396 8.755 -1.543 1.00 96.19 96 GLU A N 1
ATOM 773 C CA . GLU A 1 96 ? 11.459 7.671 -0.550 1.00 96.19 96 GLU A CA 1
ATOM 774 C C . GLU A 1 96 ? 10.898 6.346 -1.102 1.00 96.19 96 GLU A C 1
ATOM 776 O O . GLU A 1 96 ? 10.770 5.359 -0.372 1.00 96.19 96 GLU A O 1
ATOM 781 N N . ALA A 1 97 ? 10.533 6.297 -2.390 1.00 96.88 97 ALA A N 1
ATOM 782 C CA . ALA A 1 97 ? 9.827 5.161 -2.977 1.00 96.88 97 ALA A CA 1
ATOM 783 C C . ALA A 1 97 ? 10.598 3.846 -2.828 1.00 96.88 97 ALA A C 1
ATOM 785 O O . ALA A 1 97 ? 9.988 2.818 -2.555 1.00 96.88 97 ALA A O 1
ATOM 786 N N . GLU A 1 98 ? 11.928 3.865 -2.945 1.00 97.69 98 GLU A N 1
ATOM 787 C CA . GLU A 1 98 ? 12.752 2.671 -2.735 1.00 97.69 98 GLU A CA 1
ATOM 788 C C . GLU A 1 98 ? 12.610 2.108 -1.319 1.00 97.69 98 GLU A C 1
ATOM 790 O O . GLU A 1 98 ? 12.367 0.909 -1.164 1.00 97.69 98 GLU A O 1
ATOM 795 N N . LYS A 1 99 ? 12.689 2.966 -0.291 1.00 98.00 99 LYS A N 1
ATOM 796 C CA . LYS A 1 99 ? 12.488 2.568 1.110 1.00 98.00 99 LYS A CA 1
ATOM 797 C C . LYS A 1 99 ? 11.094 1.965 1.297 1.00 98.00 99 LYS A C 1
ATOM 799 O O . LYS A 1 99 ? 10.959 0.900 1.900 1.00 98.00 99 LYS A O 1
ATOM 804 N N . ILE A 1 100 ? 10.068 2.614 0.747 1.00 98.56 100 ILE A N 1
ATOM 805 C CA . ILE A 1 100 ? 8.673 2.185 0.894 1.00 98.56 100 ILE A CA 1
ATOM 806 C C . ILE A 1 100 ? 8.415 0.865 0.154 1.00 98.56 100 ILE A C 1
ATOM 808 O O . ILE A 1 100 ? 7.837 -0.045 0.741 1.00 98.56 100 ILE A O 1
ATOM 812 N N . PHE A 1 101 ? 8.875 0.703 -1.090 1.00 98.56 101 PHE A N 1
ATOM 813 C CA . PHE A 1 101 ? 8.713 -0.548 -1.839 1.00 98.56 101 PHE A CA 1
ATOM 814 C C . PHE A 1 101 ? 9.452 -1.712 -1.180 1.00 98.56 101 PHE A C 1
ATOM 816 O O . PHE A 1 101 ? 8.863 -2.780 -1.018 1.00 98.56 101 PHE A O 1
ATOM 823 N N . LYS A 1 102 ? 10.700 -1.510 -0.730 1.00 98.50 102 LYS A N 1
ATOM 824 C CA . LYS A 1 102 ? 11.435 -2.522 0.048 1.00 98.50 102 LYS A CA 1
ATOM 825 C C . LYS A 1 102 ? 10.652 -2.939 1.289 1.00 98.50 102 LYS A C 1
ATOM 827 O O . LYS A 1 102 ? 10.527 -4.130 1.564 1.00 98.50 102 LYS A O 1
ATOM 832 N N . TRP A 1 103 ? 10.083 -1.973 2.009 1.00 98.69 103 TRP A N 1
ATOM 833 C CA . TRP A 1 103 ? 9.247 -2.254 3.171 1.00 98.69 103 TRP A CA 1
ATOM 834 C C . TRP A 1 103 ? 7.984 -3.046 2.797 1.00 98.69 103 TRP A C 1
ATOM 836 O O . TRP A 1 103 ? 7.701 -4.057 3.438 1.00 98.69 103 TRP A O 1
ATOM 846 N N . ILE A 1 104 ? 7.269 -2.651 1.735 1.00 98.69 104 ILE A N 1
ATOM 847 C CA . ILE A 1 104 ? 6.069 -3.347 1.240 1.00 98.69 104 ILE A CA 1
ATOM 848 C C . ILE A 1 104 ? 6.391 -4.804 0.905 1.00 98.69 104 ILE A C 1
ATOM 850 O O . ILE A 1 104 ? 5.712 -5.705 1.395 1.00 98.69 104 ILE A O 1
ATOM 854 N N . PHE A 1 105 ? 7.426 -5.048 0.099 1.00 98.56 105 PHE A N 1
ATOM 855 C CA . PHE A 1 105 ? 7.774 -6.400 -0.335 1.00 98.56 105 PHE A CA 1
ATOM 856 C C . PHE A 1 105 ? 8.314 -7.255 0.813 1.00 98.56 105 PHE A C 1
ATOM 858 O O . PHE A 1 105 ? 7.967 -8.428 0.903 1.00 98.56 105 PHE A O 1
ATOM 865 N N . ASN A 1 106 ? 9.053 -6.671 1.759 1.00 98.25 106 ASN A N 1
ATOM 866 C CA . ASN A 1 106 ? 9.446 -7.381 2.975 1.00 98.25 106 ASN A CA 1
ATOM 867 C C . ASN A 1 106 ? 8.221 -7.804 3.808 1.00 98.25 106 ASN A C 1
ATOM 869 O O . ASN A 1 106 ? 8.125 -8.952 4.244 1.00 98.25 106 ASN A O 1
ATOM 873 N N . LYS A 1 107 ? 7.245 -6.903 3.997 1.00 98.31 107 LYS A N 1
ATOM 874 C CA . LYS A 1 107 ? 6.009 -7.226 4.726 1.00 98.31 107 LYS A CA 1
ATOM 875 C C . LYS A 1 107 ? 5.152 -8.257 3.996 1.00 98.31 107 LYS A C 1
ATOM 877 O O . LYS A 1 107 ? 4.628 -9.152 4.657 1.00 98.31 107 LYS A O 1
ATOM 882 N N . PHE A 1 108 ? 5.065 -8.179 2.668 1.00 97.88 108 PHE A N 1
ATOM 883 C CA . PHE A 1 108 ? 4.436 -9.200 1.831 1.00 97.88 108 PHE A CA 1
ATOM 884 C C . PHE A 1 108 ? 5.060 -10.580 2.077 1.00 97.88 108 PHE A C 1
ATOM 886 O O . PHE A 1 108 ? 4.342 -11.505 2.451 1.00 97.88 108 PHE A O 1
ATOM 893 N N . SER A 1 109 ? 6.384 -10.703 1.940 1.00 96.44 109 SER A N 1
ATOM 894 C CA . SER A 1 109 ? 7.084 -11.987 2.066 1.00 96.44 109 SER A CA 1
ATOM 895 C C . SER A 1 109 ? 7.016 -12.563 3.481 1.00 96.44 109 SER A C 1
ATOM 89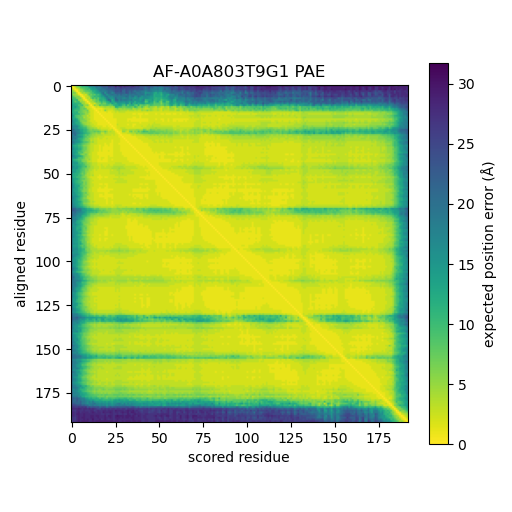7 O O . SER A 1 109 ? 6.937 -13.774 3.647 1.00 96.44 109 SER A O 1
ATOM 899 N N . SER A 1 110 ? 6.999 -11.705 4.506 1.00 95.94 110 SER A N 1
ATOM 900 C CA . SER A 1 110 ? 6.867 -12.131 5.908 1.00 95.94 110 SER A CA 1
ATOM 901 C C . SER A 1 110 ? 5.453 -12.574 6.306 1.00 95.94 110 SER A C 1
ATOM 903 O O . SER A 1 110 ? 5.270 -13.168 7.367 1.00 95.94 110 SER A O 1
ATOM 905 N N . SER A 1 111 ? 4.435 -12.251 5.503 1.00 95.31 111 SER A N 1
ATOM 906 C CA . SER A 1 111 ? 3.049 -12.555 5.847 1.00 95.31 111 SER A CA 1
ATOM 907 C C . SER A 1 111 ? 2.703 -14.005 5.521 1.00 95.31 111 SER A C 1
ATOM 909 O O . SER A 1 111 ? 2.991 -14.493 4.434 1.00 95.31 111 SER A O 1
ATOM 911 N N . THR A 1 112 ? 2.004 -14.678 6.431 1.00 94.06 112 THR A N 1
ATOM 912 C CA . THR A 1 112 ? 1.442 -16.019 6.206 1.00 94.06 112 THR A CA 1
ATOM 913 C C . THR A 1 112 ? -0.013 -15.984 5.730 1.00 94.06 112 THR A C 1
ATOM 915 O O . THR A 1 112 ? -0.580 -17.027 5.423 1.00 94.06 112 THR A O 1
ATOM 918 N N . LYS A 1 113 ? -0.639 -14.798 5.674 1.00 94.88 113 LYS A N 1
ATOM 919 C CA . LYS A 1 113 ? -2.056 -14.621 5.322 1.00 94.88 113 LYS A CA 1
ATOM 920 C C . LYS A 1 113 ? -2.188 -14.060 3.909 1.00 94.88 113 LYS A C 1
ATOM 922 O O . LYS A 1 113 ? -1.853 -12.898 3.673 1.00 94.88 113 LYS A O 1
ATOM 927 N N . ASP A 1 114 ? -2.763 -14.832 2.994 1.00 95.50 114 ASP A N 1
ATOM 928 C CA . ASP A 1 114 ? -2.903 -14.415 1.591 1.00 95.50 114 ASP A CA 1
ATOM 929 C C . ASP A 1 114 ? -3.763 -13.160 1.410 1.00 95.50 114 ASP A C 1
ATOM 931 O O . ASP A 1 114 ? -3.452 -12.306 0.584 1.00 95.50 114 ASP A O 1
ATOM 935 N N . GLU A 1 115 ? -4.787 -12.968 2.242 1.00 95.38 115 GLU A N 1
ATOM 936 C CA . GLU A 1 115 ? -5.581 -11.732 2.250 1.00 95.38 115 GLU A CA 1
ATOM 937 C C . GLU A 1 115 ? -4.748 -10.481 2.590 1.00 95.38 115 GLU A C 1
ATOM 939 O O . GLU A 1 115 ? -4.988 -9.408 2.038 1.00 95.38 115 GLU A O 1
ATOM 944 N N . VAL A 1 116 ? -3.735 -10.610 3.453 1.00 97.19 116 VAL A N 1
ATOM 945 C CA . VAL A 1 116 ? -2.817 -9.516 3.801 1.00 97.19 116 VAL A CA 1
ATOM 946 C C . VAL A 1 116 ? -1.805 -9.300 2.674 1.00 97.19 116 VAL A C 1
ATOM 948 O O . VAL A 1 116 ? -1.56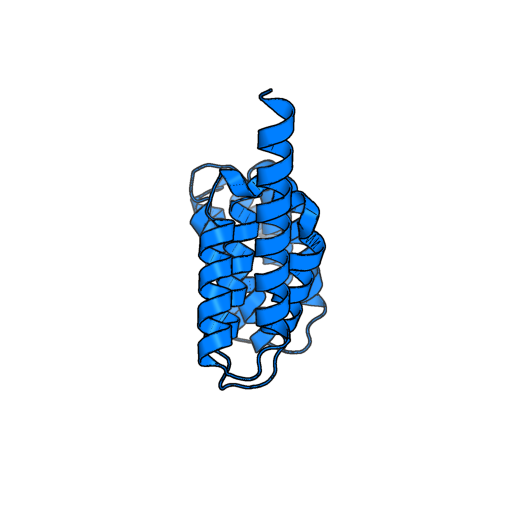7 -8.162 2.268 1.00 97.19 116 VAL A O 1
ATOM 951 N N . LYS A 1 117 ? -1.251 -10.382 2.111 1.00 97.94 117 LYS A N 1
ATOM 952 C CA . LYS A 1 117 ? -0.393 -10.331 0.914 1.00 97.94 117 LYS A CA 1
ATOM 953 C C . LYS A 1 117 ? -1.087 -9.606 -0.245 1.00 97.94 117 LYS A C 1
ATOM 955 O O . LYS A 1 117 ? -0.493 -8.736 -0.885 1.00 97.94 117 LYS A O 1
ATOM 960 N N . LEU A 1 1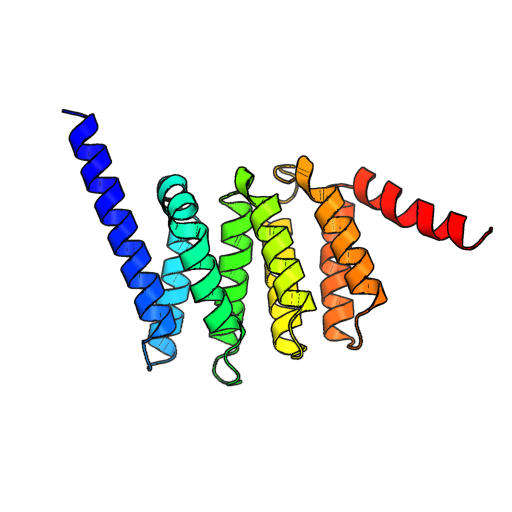18 ? -2.367 -9.901 -0.470 1.00 97.94 118 LEU A N 1
ATOM 961 C CA . LEU A 1 118 ? -3.169 -9.271 -1.514 1.00 97.94 118 LEU A CA 1
ATOM 962 C C . LEU A 1 118 ? -3.297 -7.756 -1.300 1.00 97.94 118 LEU A C 1
ATOM 964 O O . LEU A 1 118 ? -3.211 -6.996 -2.263 1.00 97.94 118 LEU A O 1
ATOM 968 N N . LEU A 1 119 ? -3.438 -7.302 -0.050 1.00 98.50 119 LEU A N 1
ATOM 969 C CA . LEU A 1 119 ? -3.485 -5.875 0.289 1.00 98.50 119 LEU A CA 1
ATOM 970 C C . LEU A 1 119 ? -2.165 -5.155 -0.024 1.00 98.50 119 LEU A C 1
ATOM 972 O O . LEU A 1 119 ? -2.199 -4.043 -0.552 1.00 98.50 119 LEU A O 1
ATOM 976 N N . TYR A 1 120 ? -1.009 -5.782 0.213 1.00 98.69 120 TYR A N 1
ATOM 977 C CA . TYR A 1 120 ? 0.277 -5.206 -0.199 1.00 98.69 120 TYR A CA 1
ATOM 978 C C . TYR A 1 120 ? 0.398 -5.097 -1.720 1.00 98.69 120 TYR A C 1
ATOM 980 O O . TYR A 1 120 ? 0.820 -4.055 -2.218 1.00 98.69 120 TYR A O 1
ATOM 988 N N . LEU A 1 121 ? -0.056 -6.102 -2.476 1.00 98.50 121 LEU A N 1
ATOM 989 C CA . LEU A 1 121 ? -0.116 -6.001 -3.939 1.00 98.50 121 LEU A CA 1
ATOM 990 C C . LEU A 1 121 ? -1.113 -4.929 -4.408 1.00 98.50 121 LEU A C 1
ATOM 992 O O . LEU A 1 121 ? -0.863 -4.251 -5.405 1.00 98.50 121 LEU A O 1
ATOM 996 N N . CYS A 1 122 ? -2.225 -4.720 -3.693 1.00 98.62 122 CYS A N 1
ATOM 997 C CA . CYS A 1 122 ? -3.121 -3.585 -3.931 1.00 98.62 122 CYS A CA 1
ATOM 998 C C . CYS A 1 122 ? -2.420 -2.240 -3.721 1.00 98.62 122 CYS A C 1
ATOM 1000 O O . CYS A 1 122 ? -2.571 -1.360 -4.570 1.00 98.62 122 CYS A O 1
ATOM 1002 N N . ALA A 1 123 ? -1.630 -2.091 -2.657 1.00 98.75 123 ALA A N 1
ATOM 1003 C CA . ALA A 1 123 ? -0.851 -0.881 -2.410 1.00 98.75 123 ALA A CA 1
ATOM 1004 C C . ALA A 1 123 ? 0.202 -0.642 -3.504 1.00 98.75 123 ALA A C 1
ATOM 1006 O O . ALA A 1 123 ? 0.284 0.465 -4.040 1.00 98.75 123 ALA A O 1
ATOM 1007 N N . THR A 1 124 ? 0.944 -1.682 -3.906 1.00 98.62 124 THR A N 1
ATOM 1008 C CA . THR A 1 124 ? 1.912 -1.616 -5.015 1.00 98.62 124 THR A CA 1
ATOM 1009 C C . THR A 1 124 ? 1.237 -1.185 -6.312 1.00 98.62 124 THR A C 1
ATOM 1011 O O . THR A 1 124 ? 1.683 -0.232 -6.949 1.00 98.62 124 THR A O 1
ATOM 1014 N N . TYR A 1 125 ? 0.125 -1.829 -6.679 1.00 98.50 125 TYR A N 1
ATOM 1015 C CA . TYR A 1 125 ? -0.656 -1.447 -7.854 1.00 98.50 125 TYR A CA 1
ATOM 1016 C C . TYR A 1 125 ? -1.088 0.020 -7.776 1.00 98.50 125 TYR A C 1
ATOM 1018 O O . TYR A 1 125 ? -0.920 0.765 -8.738 1.00 98.50 125 TYR A O 1
ATOM 1026 N N . LYS A 1 126 ? -1.603 0.458 -6.618 1.00 98.44 126 LYS A N 1
ATOM 1027 C CA . LYS A 1 126 ? -2.079 1.830 -6.437 1.00 98.44 126 LYS A CA 1
ATOM 1028 C C . LYS A 1 126 ? -0.957 2.859 -6.577 1.00 98.44 126 LYS A C 1
ATOM 1030 O O . LYS A 1 126 ? -1.180 3.901 -7.193 1.00 98.44 126 LYS A O 1
ATOM 1035 N N . ALA A 1 127 ? 0.235 2.577 -6.051 1.00 98.00 127 ALA A N 1
ATOM 1036 C CA . ALA A 1 127 ? 1.402 3.443 -6.215 1.00 98.00 127 ALA A CA 1
ATOM 1037 C C . ALA A 1 127 ? 1.774 3.601 -7.697 1.00 98.00 127 ALA A C 1
ATOM 1039 O O . ALA A 1 127 ? 1.911 4.723 -8.190 1.00 98.00 127 ALA A O 1
ATOM 1040 N N . LEU A 1 128 ? 1.882 2.477 -8.414 1.00 96.88 128 LEU A N 1
ATOM 1041 C CA . LEU A 1 128 ? 2.217 2.447 -9.839 1.00 96.88 128 LEU A CA 1
ATOM 1042 C C . LEU A 1 128 ? 1.166 3.181 -10.684 1.00 96.88 128 LEU A C 1
ATOM 1044 O O . LEU A 1 128 ? 1.520 3.979 -11.550 1.00 96.88 128 LEU A O 1
ATOM 1048 N N . GLU A 1 129 ? -0.118 2.961 -10.396 1.00 96.56 129 GLU A N 1
ATOM 1049 C CA . GLU A 1 129 ? -1.242 3.611 -11.080 1.00 96.56 129 GLU A CA 1
ATOM 1050 C C . GLU A 1 129 ? -1.217 5.127 -10.873 1.00 96.56 129 GLU A C 1
ATOM 1052 O O . GLU A 1 129 ? -1.415 5.889 -11.815 1.00 96.56 129 GLU A O 1
ATOM 1057 N N . THR A 1 130 ? -0.937 5.567 -9.646 1.00 95.56 130 THR A N 1
ATOM 1058 C CA . THR A 1 130 ? -0.960 6.989 -9.281 1.00 95.56 130 THR A CA 1
ATOM 1059 C C . THR A 1 130 ? 0.175 7.770 -9.943 1.00 95.56 130 THR A C 1
ATOM 1061 O O . THR A 1 130 ? -0.025 8.907 -10.379 1.00 95.56 130 THR A O 1
ATOM 1064 N N . VAL A 1 131 ? 1.373 7.183 -10.030 1.00 91.44 131 VAL A N 1
ATOM 1065 C CA . VAL A 1 131 ? 2.494 7.804 -10.752 1.00 91.44 131 VAL A CA 1
ATOM 1066 C C . VAL A 1 131 ? 2.259 7.766 -12.260 1.00 91.44 131 VAL A C 1
ATOM 1068 O O . VAL A 1 131 ? 2.551 8.751 -12.946 1.00 91.44 131 VAL A O 1
ATOM 1071 N N . GLY A 1 132 ? 1.709 6.663 -12.773 1.00 84.94 132 GLY A N 1
ATOM 1072 C CA . GLY A 1 132 ? 1.426 6.483 -14.191 1.00 84.94 132 GLY A CA 1
ATOM 1073 C C . GLY A 1 132 ? 2.662 6.726 -15.062 1.00 84.94 132 GLY A C 1
ATOM 1074 O O . GLY A 1 132 ? 3.775 6.314 -14.736 1.00 84.94 132 GLY A O 1
ATOM 1075 N N . GLU A 1 133 ? 2.478 7.448 -16.165 1.00 80.94 133 GLU A N 1
ATOM 1076 C CA . GLU A 1 133 ? 3.530 7.728 -17.153 1.00 80.94 133 GLU A CA 1
ATOM 1077 C C . GLU A 1 133 ? 4.464 8.887 -16.754 1.00 80.94 133 GLU A C 1
ATOM 1079 O O . GLU A 1 133 ? 5.389 9.219 -17.493 1.00 80.94 133 GLU A O 1
ATOM 1084 N N . LYS A 1 134 ? 4.294 9.482 -15.561 1.00 84.25 134 LYS A N 1
ATOM 1085 C CA . LYS A 1 134 ? 5.141 10.591 -15.071 1.00 84.25 134 LYS A CA 1
ATOM 1086 C C . LYS A 1 134 ? 6.587 10.177 -14.793 1.00 84.25 134 LYS A C 1
ATOM 1088 O O . LYS A 1 134 ? 7.414 11.022 -14.467 1.00 84.25 134 LYS A O 1
ATOM 1093 N N . LYS A 1 135 ? 6.894 8.877 -14.872 1.00 83.12 135 LYS A N 1
ATOM 1094 C CA . LYS A 1 135 ? 8.237 8.305 -14.706 1.00 83.12 135 LYS A CA 1
ATOM 1095 C C . LYS A 1 135 ? 8.918 8.637 -13.365 1.00 83.12 135 LYS A C 1
ATOM 1097 O O . LYS A 1 135 ? 10.124 8.431 -13.231 1.00 83.12 135 LYS A O 1
ATOM 1102 N N . ALA A 1 136 ? 8.160 9.036 -12.337 1.00 90.75 136 ALA A N 1
ATOM 1103 C CA . ALA A 1 136 ? 8.699 9.410 -11.022 1.00 90.75 136 ALA A CA 1
ATOM 1104 C C . ALA A 1 136 ? 9.389 8.244 -10.285 1.00 90.75 136 ALA A C 1
ATOM 1106 O O . ALA A 1 136 ? 10.235 8.476 -9.431 1.00 90.75 136 ALA A O 1
ATOM 1107 N N . PHE A 1 137 ? 9.073 6.996 -10.646 1.00 94.88 137 PHE A N 1
ATOM 1108 C CA . PHE A 1 137 ? 9.700 5.789 -10.098 1.00 94.88 137 PHE A CA 1
ATOM 1109 C C . PHE A 1 137 ? 10.818 5.200 -10.976 1.00 94.88 137 PHE A C 1
ATOM 1111 O O . PHE A 1 137 ? 11.180 4.042 -10.794 1.00 94.88 137 PHE A O 1
ATOM 1118 N N . SER A 1 138 ? 11.373 5.945 -11.941 1.00 93.12 138 SER A N 1
ATOM 1119 C CA . SER A 1 138 ? 12.349 5.382 -12.900 1.00 93.12 138 SER A CA 1
ATOM 1120 C C . SER A 1 138 ? 13.549 4.700 -12.235 1.00 93.12 138 SER A C 1
ATOM 1122 O O . SER A 1 138 ? 13.932 3.616 -12.660 1.00 93.12 138 SER A O 1
ATOM 1124 N N . SER A 1 139 ? 14.108 5.290 -11.175 1.00 93.25 139 SER A N 1
ATOM 1125 C CA . SER A 1 139 ? 15.271 4.744 -10.460 1.00 93.25 139 SER A CA 1
ATOM 1126 C C . SER A 1 139 ? 14.972 3.457 -9.685 1.00 93.25 139 SER A C 1
ATOM 1128 O O . SER A 1 139 ? 15.856 2.623 -9.525 1.00 93.25 139 SER A O 1
ATOM 1130 N N . VAL A 1 140 ? 13.733 3.275 -9.220 1.00 95.75 140 VAL A N 1
ATOM 1131 C CA . VAL A 1 140 ? 13.325 2.135 -8.381 1.00 95.75 140 VAL A CA 1
ATOM 1132 C C . VAL A 1 140 ? 12.619 1.035 -9.179 1.00 95.75 140 VAL A C 1
ATOM 1134 O O . VAL A 1 140 ? 12.436 -0.076 -8.690 1.00 95.75 140 VAL A O 1
ATOM 1137 N N . MET A 1 141 ? 12.227 1.301 -10.426 1.00 95.19 141 MET A N 1
ATOM 1138 C CA . MET A 1 141 ? 11.381 0.381 -11.185 1.00 95.19 141 MET A CA 1
ATOM 1139 C C . MET A 1 141 ? 12.034 -0.982 -11.433 1.00 95.19 141 MET A C 1
ATOM 1141 O O . MET A 1 141 ? 11.339 -1.994 -11.435 1.00 95.19 141 MET A O 1
ATOM 1145 N N . GLN A 1 142 ? 13.361 -1.027 -11.584 1.00 94.50 142 GLN A N 1
ATOM 1146 C CA . GLN A 1 142 ? 14.088 -2.292 -11.695 1.00 94.50 142 GLN A CA 1
ATOM 1147 C C . GLN A 1 142 ? 13.912 -3.152 -10.434 1.00 94.50 142 GLN A C 1
ATOM 1149 O O . GLN A 1 142 ? 13.612 -4.336 -10.547 1.00 94.50 142 GLN A O 1
ATOM 1154 N N . LEU A 1 143 ? 14.008 -2.552 -9.242 1.00 96.38 143 LEU A N 1
ATOM 1155 C CA . LEU A 1 143 ? 13.745 -3.242 -7.976 1.00 96.38 143 LEU A CA 1
ATOM 1156 C C . LEU A 1 143 ? 12.303 -3.746 -7.913 1.00 96.38 143 L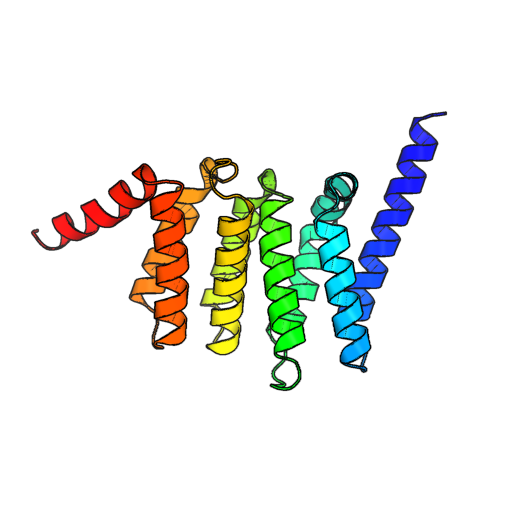EU A C 1
ATOM 1158 O O . LEU A 1 143 ? 12.077 -4.911 -7.600 1.00 96.38 143 LEU A O 1
ATOM 1162 N N . VAL A 1 144 ? 11.333 -2.885 -8.242 1.00 97.31 144 VAL A N 1
ATOM 1163 C CA . VAL A 1 144 ? 9.904 -3.244 -8.229 1.00 97.31 144 VAL A CA 1
ATOM 1164 C C . VAL A 1 144 ? 9.636 -4.428 -9.152 1.00 97.31 144 VAL A C 1
ATOM 1166 O O . VAL A 1 144 ? 8.956 -5.371 -8.757 1.00 97.31 144 VAL A O 1
ATOM 1169 N N . MET A 1 145 ? 10.194 -4.400 -10.360 1.00 96.06 145 MET A N 1
ATOM 1170 C CA . MET A 1 145 ? 10.020 -5.453 -11.349 1.00 96.06 145 MET A CA 1
ATOM 1171 C C . MET A 1 145 ? 10.606 -6.789 -10.881 1.00 96.06 145 MET A C 1
ATOM 1173 O O . MET A 1 145 ? 9.908 -7.798 -10.918 1.00 96.06 145 MET A O 1
ATOM 1177 N N . THR A 1 146 ? 11.851 -6.794 -10.395 1.00 95.75 146 THR A N 1
ATOM 1178 C CA . THR A 1 146 ? 12.501 -8.010 -9.887 1.00 95.75 146 THR A CA 1
ATOM 1179 C C . THR A 1 146 ? 11.749 -8.588 -8.684 1.00 95.75 146 THR A C 1
ATOM 1181 O O . THR A 1 146 ? 11.539 -9.797 -8.612 1.00 95.75 146 THR A O 1
ATOM 1184 N N . SER A 1 147 ? 11.264 -7.743 -7.766 1.00 97.56 147 SER A N 1
ATOM 1185 C CA . SER A 1 147 ? 10.420 -8.202 -6.655 1.00 97.56 147 SER A CA 1
ATOM 1186 C C . SER A 1 147 ? 9.096 -8.797 -7.138 1.00 97.56 147 SER A C 1
ATOM 1188 O O . SER A 1 147 ? 8.693 -9.844 -6.646 1.00 97.56 147 SER A O 1
ATOM 1190 N N . LEU A 1 148 ? 8.428 -8.177 -8.116 1.00 97.56 148 LEU A N 1
ATOM 1191 C CA . LEU A 1 148 ? 7.182 -8.707 -8.679 1.00 97.56 148 LEU A CA 1
ATOM 1192 C C . LEU A 1 148 ? 7.388 -10.044 -9.402 1.00 97.56 148 LEU A C 1
ATOM 1194 O O . LEU A 1 148 ? 6.530 -10.910 -9.287 1.00 97.56 148 LEU A O 1
ATOM 1198 N N . GLN A 1 149 ? 8.506 -10.238 -10.106 1.00 95.00 149 GLN A N 1
ATOM 1199 C CA . GLN A 1 149 ? 8.842 -11.530 -10.714 1.00 95.00 149 GLN A CA 1
ATOM 1200 C C . GLN A 1 149 ? 9.057 -12.615 -9.663 1.00 95.00 149 GLN A C 1
ATOM 1202 O O . GLN A 1 149 ? 8.426 -13.662 -9.741 1.00 95.00 149 GLN A O 1
ATOM 1207 N N . SER A 1 150 ? 9.859 -12.331 -8.634 1.00 95.19 150 SER A N 1
ATOM 1208 C CA . SER A 1 150 ? 10.053 -13.272 -7.529 1.00 95.19 150 SER A CA 1
ATOM 1209 C C . SER A 1 150 ? 8.726 -13.608 -6.841 1.00 95.19 150 SER A C 1
ATOM 1211 O O . SER A 1 150 ? 8.464 -14.765 -6.537 1.00 95.19 150 SER A O 1
ATOM 1213 N N . ILE A 1 151 ? 7.833 -12.630 -6.657 1.00 96.06 151 ILE A N 1
ATOM 1214 C CA . ILE A 1 151 ? 6.482 -12.895 -6.147 1.00 96.06 151 ILE A CA 1
ATOM 1215 C C . ILE A 1 151 ? 5.706 -13.791 -7.118 1.00 96.06 151 ILE A C 1
ATOM 1217 O O . ILE A 1 151 ? 5.115 -14.769 -6.681 1.00 96.06 151 ILE A O 1
ATOM 1221 N N . LEU A 1 152 ? 5.709 -13.483 -8.418 1.00 95.75 152 LEU A N 1
ATOM 1222 C CA . LEU A 1 152 ? 5.001 -14.253 -9.445 1.00 95.75 152 LEU A CA 1
ATOM 1223 C C . LEU A 1 152 ? 5.413 -15.734 -9.462 1.00 95.75 152 LEU A C 1
ATOM 1225 O O . LEU A 1 152 ? 4.564 -16.592 -9.677 1.00 95.75 152 LEU A O 1
ATOM 1229 N N . GLU A 1 153 ? 6.689 -16.024 -9.213 1.00 93.56 153 GLU A N 1
ATOM 1230 C CA . GLU A 1 153 ? 7.236 -17.385 -9.152 1.00 93.56 153 GLU A CA 1
ATOM 1231 C C . GLU A 1 153 ? 6.810 -18.166 -7.896 1.00 93.56 153 GLU A C 1
ATOM 1233 O O . GLU A 1 153 ? 6.871 -19.390 -7.901 1.00 93.56 153 GLU A O 1
ATOM 1238 N N . ASN A 1 154 ? 6.375 -17.480 -6.832 1.00 93.06 154 ASN A N 1
ATOM 1239 C CA . ASN A 1 154 ? 6.119 -18.067 -5.508 1.00 93.06 154 ASN A CA 1
ATOM 1240 C C . ASN A 1 154 ? 4.671 -17.871 -5.005 1.00 93.06 154 ASN A C 1
ATOM 1242 O O . ASN A 1 154 ? 4.401 -18.074 -3.824 1.00 93.06 154 ASN A O 1
ATOM 1246 N N . VAL A 1 155 ? 3.741 -17.390 -5.838 1.00 92.19 155 VAL A N 1
ATOM 1247 C CA . VAL A 1 155 ? 2.334 -17.205 -5.434 1.00 92.19 155 VAL A CA 1
ATOM 1248 C C . VAL A 1 155 ? 1.531 -18.494 -5.577 1.00 92.19 155 VAL A C 1
ATOM 1250 O O . VAL A 1 155 ? 1.492 -19.093 -6.645 1.00 92.19 155 VAL A O 1
ATOM 1253 N N . ASP A 1 156 ? 0.794 -18.839 -4.521 1.00 89.81 156 ASP A N 1
ATOM 1254 C CA . ASP A 1 156 ? 0.057 -20.109 -4.436 1.00 89.81 156 ASP A CA 1
ATOM 1255 C C . ASP A 1 156 ? -1.455 -19.974 -4.690 1.00 89.81 156 ASP A C 1
ATOM 1257 O O . ASP A 1 156 ? -2.166 -20.975 -4.769 1.00 89.81 156 ASP A O 1
ATOM 1261 N N . THR A 1 157 ? -1.974 -18.743 -4.817 1.00 95.25 157 THR A N 1
ATOM 1262 C CA . THR A 1 157 ? -3.410 -18.490 -5.028 1.00 95.25 157 THR A CA 1
ATOM 1263 C C . THR A 1 157 ? -3.699 -17.716 -6.317 1.00 95.25 157 THR A C 1
ATOM 1265 O O . THR A 1 157 ? -2.939 -16.808 -6.687 1.00 95.25 157 THR A O 1
ATOM 1268 N N . PRO A 1 158 ? -4.821 -18.013 -7.005 1.00 96.25 158 PRO A N 1
ATOM 1269 C CA . PRO A 1 158 ? -5.223 -17.301 -8.218 1.00 96.25 158 PRO A CA 1
ATOM 1270 C C . PRO A 1 158 ? -5.378 -15.787 -8.024 1.00 96.25 158 PRO A C 1
ATOM 1272 O O . PRO A 1 158 ? -5.058 -15.006 -8.922 1.00 96.25 158 PRO A O 1
ATOM 1275 N N . GLU A 1 159 ? -5.853 -15.344 -6.861 1.00 96.38 159 GLU A N 1
ATOM 1276 C CA . GLU A 1 159 ? -6.065 -13.933 -6.543 1.00 96.38 159 GLU A CA 1
ATOM 1277 C C . GLU A 1 159 ? -4.740 -13.170 -6.455 1.00 96.38 159 GLU A C 1
ATOM 1279 O O . GLU A 1 159 ? -4.613 -12.080 -7.028 1.00 96.38 159 GLU A O 1
ATOM 1284 N N . LEU A 1 160 ? -3.742 -13.750 -5.776 1.00 97.62 160 LEU A N 1
ATOM 1285 C CA . LEU A 1 160 ? -2.400 -13.177 -5.682 1.00 97.62 160 LEU A CA 1
ATOM 1286 C C . LEU A 1 160 ? -1.722 -13.143 -7.050 1.00 97.62 160 LEU A C 1
ATOM 1288 O O . LEU A 1 160 ? -1.180 -12.103 -7.430 1.00 97.62 160 LEU A O 1
ATOM 1292 N N . LEU A 1 161 ? -1.824 -14.235 -7.812 1.00 97.44 161 LEU A N 1
ATOM 1293 C CA . LEU A 1 161 ? -1.325 -14.319 -9.182 1.00 97.44 161 LEU A CA 1
ATOM 1294 C C . LEU A 1 161 ? -1.928 -13.218 -10.060 1.00 97.44 161 LEU A C 1
ATOM 1296 O O . LEU A 1 161 ? -1.202 -12.408 -10.638 1.00 97.44 161 LEU A O 1
ATOM 1300 N N . CYS A 1 162 ? -3.258 -13.125 -10.104 1.00 97.81 162 CYS A N 1
ATOM 1301 C CA . CYS A 1 162 ? -3.972 -12.131 -10.901 1.00 97.81 162 CYS A CA 1
ATOM 1302 C C . CYS A 1 162 ? -3.566 -10.703 -10.519 1.00 97.81 162 CYS A C 1
ATOM 1304 O O . CYS A 1 162 ? -3.347 -9.852 -11.388 1.00 97.81 162 CYS A O 1
ATOM 1306 N N . LYS A 1 163 ? -3.426 -10.416 -9.219 1.00 97.94 163 LYS A N 1
ATOM 1307 C CA . LYS A 1 163 ? -3.027 -9.083 -8.767 1.00 97.94 163 LYS A CA 1
ATOM 1308 C C . LYS A 1 163 ? -1.562 -8.772 -9.083 1.00 97.94 163 LYS A C 1
ATOM 1310 O O . LYS A 1 163 ? -1.284 -7.654 -9.517 1.00 97.94 163 LYS A O 1
ATOM 1315 N N . CYS A 1 164 ? -0.653 -9.733 -8.927 1.00 98.12 164 CYS A N 1
ATOM 1316 C CA . CYS A 1 164 ? 0.759 -9.564 -9.267 1.00 98.12 164 CYS A CA 1
ATOM 1317 C C . CYS A 1 164 ? 0.942 -9.311 -10.773 1.00 98.12 164 CYS A C 1
ATOM 1319 O O . CYS A 1 164 ? 1.585 -8.334 -11.162 1.00 98.12 164 CYS A O 1
ATOM 1321 N N . VAL A 1 165 ? 0.262 -10.087 -11.625 1.00 97.50 165 VAL A N 1
ATOM 1322 C CA . VAL A 1 165 ? 0.255 -9.878 -13.083 1.00 97.50 165 VAL A CA 1
ATOM 1323 C C . VAL A 1 165 ? -0.258 -8.482 -13.442 1.00 97.50 165 VAL A C 1
ATOM 1325 O O . VAL A 1 165 ? 0.349 -7.807 -14.268 1.00 97.50 165 VAL A O 1
ATOM 1328 N N . LYS A 1 166 ? -1.317 -7.982 -12.789 1.00 97.56 166 LYS A N 1
ATOM 1329 C CA . LYS A 1 166 ? -1.798 -6.602 -13.007 1.00 97.56 166 LYS A CA 1
ATOM 1330 C C . LYS A 1 166 ? -0.731 -5.549 -12.693 1.00 97.56 166 LYS A C 1
ATOM 1332 O O . LYS A 1 166 ? -0.615 -4.579 -13.440 1.00 97.56 166 LYS A O 1
ATOM 1337 N N . CYS A 1 167 ? 0.054 -5.729 -11.629 1.00 97.56 167 CYS A N 1
ATOM 1338 C CA . CYS A 1 167 ? 1.188 -4.847 -11.335 1.00 97.56 167 CYS A CA 1
ATOM 1339 C C . CYS A 1 167 ? 2.243 -4.911 -12.448 1.00 97.56 167 CYS A C 1
ATOM 1341 O O . CYS A 1 167 ? 2.660 -3.870 -12.950 1.00 97.56 167 CYS A O 1
ATOM 1343 N N . ILE A 1 168 ? 2.629 -6.117 -12.873 1.00 96.62 168 ILE A N 1
ATOM 1344 C CA . ILE A 1 168 ? 3.627 -6.333 -13.932 1.00 96.62 168 ILE A CA 1
ATOM 1345 C C . ILE A 1 168 ? 3.182 -5.703 -15.256 1.00 96.62 168 ILE A C 1
ATOM 1347 O O . ILE A 1 168 ? 3.967 -5.014 -15.904 1.00 96.62 168 ILE A O 1
ATOM 1351 N N . LEU A 1 169 ? 1.918 -5.883 -15.647 1.00 95.12 169 LEU A N 1
ATOM 1352 C CA . LEU A 1 169 ? 1.364 -5.276 -16.858 1.00 95.12 169 LEU A CA 1
ATOM 1353 C C . LEU A 1 169 ? 1.429 -3.748 -16.797 1.00 95.12 169 LEU A C 1
ATOM 1355 O O . LEU A 1 169 ? 1.782 -3.102 -17.784 1.00 95.12 169 LEU A O 1
ATOM 1359 N N . LEU A 1 170 ? 1.162 -3.159 -15.632 1.00 94.62 170 LEU A N 1
ATOM 1360 C CA . LEU A 1 170 ? 1.262 -1.716 -15.452 1.00 94.62 170 LEU A CA 1
ATOM 1361 C C . LEU A 1 170 ? 2.713 -1.219 -15.561 1.00 94.62 170 LEU A C 1
ATOM 1363 O O . LEU A 1 170 ? 2.966 -0.217 -16.230 1.00 94.62 170 LEU A O 1
ATOM 1367 N N . VAL A 1 171 ? 3.675 -1.957 -14.994 1.00 94.00 171 VAL A N 1
ATOM 1368 C CA . VAL A 1 171 ? 5.110 -1.691 -15.197 1.00 94.00 171 VAL A CA 1
ATOM 1369 C C . VAL A 1 171 ? 5.476 -1.799 -16.675 1.00 94.00 171 VAL A C 1
ATOM 1371 O O . VAL A 1 171 ? 6.147 -0.913 -17.194 1.00 94.00 171 VAL A O 1
ATOM 1374 N N . SER A 1 172 ? 4.996 -2.828 -17.377 1.00 92.25 172 SER A N 1
ATOM 1375 C CA . SER A 1 172 ? 5.285 -3.036 -18.801 1.00 92.25 172 SER A CA 1
ATOM 1376 C C . SER A 1 172 ? 4.811 -1.878 -19.678 1.00 92.25 172 SER A C 1
ATOM 1378 O O . SER A 1 172 ? 5.513 -1.475 -20.603 1.00 92.25 172 SER A O 1
ATOM 1380 N N . ARG A 1 173 ? 3.661 -1.287 -19.335 1.00 91.62 173 ARG A N 1
ATOM 1381 C CA . ARG A 1 173 ? 3.095 -0.141 -20.043 1.00 91.62 173 ARG A CA 1
ATOM 1382 C C . ARG A 1 173 ? 3.887 1.140 -19.779 1.00 91.62 173 ARG A C 1
ATOM 1384 O O . ARG A 1 173 ? 4.219 1.852 -20.720 1.00 91.62 173 ARG A O 1
ATOM 1391 N N . CYS A 1 174 ? 4.193 1.440 -18.516 1.00 90.50 174 CYS A N 1
ATOM 1392 C CA . CYS A 1 174 ? 4.845 2.700 -18.140 1.00 90.50 174 CYS A CA 1
ATOM 1393 C C . CYS A 1 174 ? 6.378 2.674 -18.332 1.00 90.50 174 CYS A C 1
ATOM 1395 O O . CYS A 1 174 ? 7.001 3.716 -18.548 1.00 90.50 174 CYS A O 1
ATOM 1397 N N . TYR A 1 175 ? 6.992 1.487 -18.261 1.00 90.12 175 TYR A N 1
ATOM 1398 C CA . TYR A 1 175 ? 8.441 1.249 -18.269 1.00 90.12 175 TYR A CA 1
ATOM 1399 C C . TYR A 1 175 ? 8.814 0.023 -19.129 1.00 90.12 175 TYR A C 1
ATOM 1401 O O . TYR A 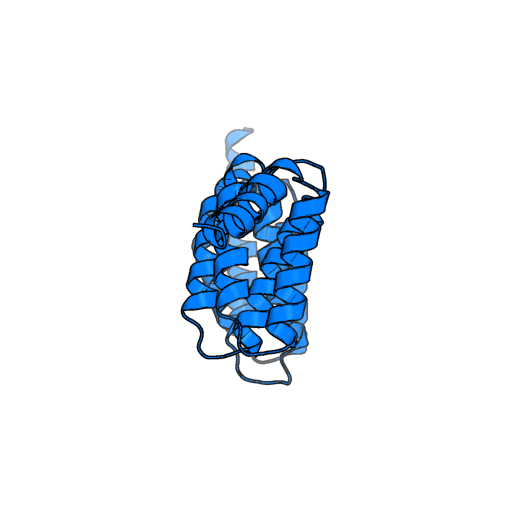1 175 ? 9.381 -0.953 -18.626 1.00 90.12 175 TYR A O 1
ATOM 1409 N N . PRO A 1 176 ? 8.555 0.059 -20.449 1.00 89.38 176 PRO A N 1
ATOM 1410 C CA . PRO A 1 176 ? 8.715 -1.107 -21.326 1.00 89.38 176 PRO A CA 1
ATOM 1411 C C . PRO A 1 176 ? 10.150 -1.650 -21.377 1.00 89.38 176 PRO A C 1
ATOM 1413 O O . PRO A 1 176 ? 10.355 -2.859 -21.475 1.00 89.38 176 PRO A O 1
ATOM 1416 N N . HIS A 1 177 ? 11.154 -0.775 -21.254 1.00 88.69 177 HIS A N 1
ATOM 1417 C CA . HIS A 1 177 ? 12.564 -1.171 -21.210 1.00 88.69 177 HIS A CA 1
ATOM 1418 C C . HIS A 1 177 ? 12.868 -2.063 -19.996 1.00 88.69 177 HIS A C 1
ATOM 1420 O O . HIS A 1 177 ? 13.481 -3.114 -20.165 1.00 88.69 177 HIS A O 1
ATOM 1426 N N . ILE A 1 178 ? 12.359 -1.712 -18.807 1.00 87.88 178 ILE A N 1
ATOM 1427 C CA . ILE A 1 178 ? 12.509 -2.522 -17.590 1.00 87.88 178 ILE A CA 1
ATOM 1428 C C . ILE A 1 178 ? 11.847 -3.884 -17.779 1.00 87.88 178 ILE A C 1
ATOM 1430 O O . ILE A 1 178 ? 12.463 -4.912 -17.512 1.00 87.88 178 ILE A O 1
ATOM 1434 N N . PHE A 1 179 ? 10.619 -3.915 -18.297 1.00 84.31 179 PHE A N 1
ATOM 1435 C CA . PHE A 1 179 ? 9.929 -5.177 -18.559 1.00 84.31 179 PHE A CA 1
ATOM 1436 C C . PHE A 1 179 ? 10.731 -6.086 -19.504 1.00 84.31 179 PHE A C 1
ATOM 1438 O O . PHE A 1 179 ? 10.929 -7.265 -19.212 1.00 84.31 179 PHE A O 1
ATOM 1445 N N . SER A 1 180 ? 11.250 -5.528 -20.603 1.00 82.06 180 SER A N 1
ATOM 1446 C CA . SER A 1 180 ? 11.992 -6.294 -21.607 1.00 82.06 180 SER A CA 1
ATOM 1447 C C . SER A 1 180 ? 13.279 -6.919 -21.064 1.00 82.06 180 SER A C 1
ATOM 1449 O O . SER A 1 180 ? 13.543 -8.083 -21.354 1.00 82.06 180 SER A O 1
ATOM 1451 N N . THR A 1 181 ? 14.041 -6.197 -20.238 1.00 81.56 181 THR A N 1
ATOM 1452 C CA . THR A 1 181 ? 15.268 -6.712 -19.612 1.00 81.56 181 THR A CA 1
ATOM 1453 C C . THR A 1 181 ? 14.969 -7.900 -18.706 1.00 81.56 181 THR A C 1
ATOM 1455 O O . THR A 1 181 ? 15.687 -8.890 -18.725 1.00 81.56 181 THR A O 1
ATOM 1458 N N . ASN A 1 182 ? 13.879 -7.826 -17.946 1.00 76.62 182 ASN A N 1
ATOM 1459 C CA . ASN A 1 182 ? 13.562 -8.818 -16.929 1.00 76.62 182 ASN A CA 1
ATOM 1460 C C . ASN A 1 182 ? 12.889 -10.084 -17.499 1.00 76.62 182 ASN A C 1
ATOM 1462 O O . ASN A 1 182 ? 13.080 -11.158 -16.943 1.00 76.62 182 ASN A O 1
ATOM 1466 N N . PHE A 1 183 ? 12.150 -10.002 -18.615 1.00 70.94 183 PHE A N 1
ATOM 1467 C CA . PHE A 1 183 ? 11.489 -11.172 -19.229 1.00 70.94 183 PHE A CA 1
ATOM 1468 C C . PHE A 1 183 ? 12.198 -11.753 -20.469 1.00 70.94 183 PHE A C 1
ATOM 1470 O O . PHE A 1 183 ? 11.932 -12.898 -20.839 1.00 70.94 183 PHE A O 1
ATOM 1477 N N . ARG A 1 184 ? 13.135 -11.031 -21.106 1.00 60.16 184 ARG A N 1
ATOM 1478 C CA . ARG A 1 184 ? 14.004 -11.627 -22.145 1.00 60.16 184 ARG A CA 1
ATOM 1479 C C . ARG A 1 184 ? 15.066 -12.559 -21.561 1.00 60.16 184 ARG A C 1
ATOM 1481 O O . ARG A 1 184 ? 15.427 -13.533 -22.206 1.00 60.16 184 ARG A O 1
ATOM 1488 N N . VAL A 1 185 ? 15.561 -12.288 -20.353 1.00 52.97 185 VAL A N 1
ATOM 1489 C CA . VAL A 1 185 ? 16.587 -13.138 -19.724 1.00 52.97 185 VAL A CA 1
ATOM 1490 C C . VAL A 1 185 ? 16.013 -14.509 -19.346 1.00 52.97 185 VAL A C 1
ATOM 1492 O O . VAL A 1 185 ? 16.665 -15.516 -19.600 1.00 52.97 185 VAL A O 1
ATOM 1495 N N . SER A 1 186 ? 14.761 -14.576 -18.878 1.00 50.00 186 SER A N 1
ATOM 1496 C CA . SER A 1 186 ? 14.096 -15.842 -18.524 1.00 50.00 186 SER A CA 1
ATOM 1497 C C . SER A 1 186 ? 13.890 -16.797 -19.709 1.00 50.00 186 SER A C 1
ATOM 1499 O O . SER A 1 186 ? 13.801 -18.003 -19.514 1.00 50.00 186 SER A O 1
ATOM 1501 N N . SER A 1 187 ? 13.817 -16.284 -20.943 1.00 41.88 187 SER A N 1
ATOM 1502 C CA . SER A 1 187 ? 13.705 -17.122 -22.149 1.00 41.88 187 SER A CA 1
ATOM 1503 C C . SER A 1 187 ? 15.058 -17.639 -22.648 1.00 41.88 187 SER A C 1
ATOM 1505 O O . SER A 1 187 ? 15.103 -18.690 -23.277 1.00 41.88 187 SER A O 1
ATOM 1507 N N . LEU A 1 188 ? 16.161 -16.953 -22.331 1.00 41.41 188 LEU A N 1
ATOM 1508 C CA . LEU A 1 188 ? 17.518 -17.409 -22.650 1.00 41.41 188 LEU A CA 1
ATOM 1509 C C . LEU A 1 188 ? 18.057 -18.410 -21.617 1.00 41.41 188 LEU A C 1
ATOM 1511 O O . LEU A 1 188 ? 18.753 -19.340 -22.003 1.00 41.41 188 LEU A O 1
ATOM 1515 N N . SER A 1 189 ? 17.689 -18.283 -20.338 1.00 42.84 189 SER A N 1
ATOM 1516 C CA . SER A 1 189 ? 18.092 -19.230 -19.282 1.00 42.84 189 SER A CA 1
ATOM 1517 C C . SER A 1 189 ? 17.373 -20.584 -19.333 1.00 42.84 189 SER A C 1
ATOM 1519 O O . SER A 1 189 ? 17.786 -21.513 -18.654 1.00 42.84 189 SER A O 1
ATOM 1521 N N . LEU A 1 190 ? 16.286 -20.702 -20.103 1.00 40.78 190 LEU A N 1
ATOM 1522 C CA . LEU A 1 190 ? 15.604 -21.977 -20.375 1.00 40.78 190 LEU A CA 1
ATOM 1523 C C . LEU A 1 190 ? 16.169 -22.701 -21.613 1.00 40.78 190 LEU A C 1
ATOM 1525 O O . LEU A 1 190 ? 15.727 -23.802 -21.932 1.00 40.78 190 LEU A O 1
ATOM 1529 N N . LEU A 1 191 ? 17.118 -22.080 -22.322 1.00 41.41 191 LEU A N 1
ATOM 1530 C CA . LEU A 1 191 ? 17.761 -22.610 -23.531 1.00 41.41 191 LEU A CA 1
ATOM 1531 C C . LEU A 1 191 ? 19.266 -22.883 -23.340 1.00 41.41 191 LEU A C 1
ATOM 1533 O O . LEU A 1 191 ? 19.969 -23.124 -24.321 1.00 41.41 191 LEU A O 1
ATOM 1537 N N . SER A 1 192 ? 19.750 -22.862 -22.096 1.00 37.12 192 SER A N 1
ATOM 1538 C CA . SER A 1 192 ? 21.118 -23.215 -21.686 1.00 37.12 192 SER A CA 1
ATOM 1539 C C . SER A 1 192 ? 21.088 -24.294 -20.618 1.00 37.12 192 SER A C 1
ATOM 1541 O O . SER A 1 192 ? 21.893 -25.242 -20.718 1.00 37.12 192 SER A O 1
#

Nearest PDB structures (foldseek):
  3sla-assembly5_E  TM=5.174E-01  e=1.321E-02  Homo sapiens
  1g3j-assembly1_A  TM=4.188E-01  e=4.818E-02  Homo sapiens
  1i7w-assembly1_C  TM=4.269E-01  e=6.071E-02  Mus musculus
  1v18-assembly1_A  TM=4.190E-01  e=6.359E-02  Mus musculus
  2gl7-assembly1_A  TM=3.997E-01  e=6.071E-02  Homo sapiens

Radius of gyration: 18.03 Å; Cα contacts (8 Å, |Δi|>4): 188; chains: 1; bounding box: 38×60×42 Å

pLDDT: mean 90.26, std 14.08, range [37.12, 98.75]

Organism: Anolis carolinensis (NCBI:txid28377)

Solvent-accessible surface area (backbone atoms only — not comparable to full-atom values): 10378 Å² total; per-residue (Å²): 120,68,74,61,56,55,54,53,51,55,50,50,52,47,51,52,50,52,50,40,50,51,39,51,73,68,52,83,54,65,68,62,24,39,53,35,50,53,50,48,38,56,51,51,70,39,77,86,42,46,68,53,49,63,76,40,38,71,60,52,52,49,46,37,50,54,51,44,65,55,84,56,76,91,42,48,67,49,26,52,51,38,20,45,37,52,4,44,42,34,45,65,37,42,92,50,28,57,64,48,50,54,49,45,54,51,53,33,72,71,47,90,47,66,75,43,34,42,38,42,46,48,11,52,36,41,19,54,62,70,45,45,78,72,54,66,52,63,90,41,44,59,60,55,50,54,51,48,50,57,46,62,78,69,54,91,46,73,68,48,41,56,46,45,50,55,37,50,52,52,43,36,72,61,38,47,69,58,42,48,62,66,56,53,52,62,61,52,67,74,75,112